Protein AF-S3D3X8-F1 (afdb_monomer)

Sequence (194 aa):
MSAATISGPSGPRREPLSLGTQLRGRSGRQYTYGKYLAASDSIVRDPEGHEHVLKTISKSEFDYQLGLQKSLAGCPYLRVVTDDIQEHLLYTYDYLSDDVLNAARRKDLTLAIRKCILRDALRGLAELHSRGIVHTDIMARLCEEDNPPHPFVAWTHAVDADFRDVVSKMTRLGPEQCITVGEALEHSWFRNFE

Secondary structure (DSSP, 8-state):
-------------PPPPPTT-EEE-TTS-EEEEEEE-GGGEEEEE-TT--EEEEEE--TTTHHHHHHHHHHTTT-TTS----EEEGGGTEEEEE--S--HHHHHH-TT--HHHHHHHHHHHHHHHHHHHHTT---S--------TTSPPPPGGG--SS--HHHHHHHHHHT-SSTTTSPPHHHHHTSHHHH---

Organism: Ophiostoma piceae (strain UAMH 11346) (NCBI:txid1262450)

Structure (mmCIF, N/CA/C/O backbone):
data_AF-S3D3X8-F1
#
_entry.id   AF-S3D3X8-F1
#
loop_
_atom_site.group_PDB
_atom_site.id
_atom_site.type_symbol
_atom_site.label_atom_id
_atom_site.label_alt_id
_atom_site.label_comp_id
_atom_site.label_asym_id
_atom_site.label_entity_id
_atom_site.label_seq_id
_atom_site.pdbx_PDB_ins_code
_atom_site.Cartn_x
_atom_site.Cartn_y
_atom_site.Cartn_z
_atom_site.occupancy
_atom_site.B_iso_or_equiv
_atom_site.auth_seq_id
_atom_site.auth_comp_id
_atom_site.auth_asym_id
_atom_site.auth_atom_id
_atom_site.pdbx_PDB_model_num
ATOM 1 N N . MET A 1 1 ? -22.022 37.970 -12.602 1.00 35.84 1 MET A N 1
ATOM 2 C CA . MET A 1 1 ? -22.996 36.985 -12.088 1.00 35.84 1 MET A CA 1
ATOM 3 C C . MET A 1 1 ? -22.204 35.938 -11.325 1.00 35.84 1 MET A C 1
ATOM 5 O O . MET A 1 1 ? -21.359 35.295 -11.929 1.00 35.84 1 MET A O 1
ATOM 9 N N . SER A 1 2 ? -22.362 35.893 -10.002 1.00 30.64 2 SER A N 1
ATOM 10 C CA . SER A 1 2 ? -21.602 35.009 -9.110 1.00 30.64 2 SER A CA 1
ATOM 11 C C . SER A 1 2 ? -22.324 33.666 -9.012 1.00 30.64 2 SER A C 1
ATOM 13 O O . SER A 1 2 ? -23.513 33.646 -8.697 1.00 30.64 2 SER A O 1
ATOM 15 N N . ALA A 1 3 ? -21.642 32.568 -9.336 1.00 30.94 3 ALA A N 1
ATOM 16 C CA . ALA A 1 3 ? -22.196 31.225 -9.219 1.00 30.94 3 ALA A CA 1
ATOM 17 C C . ALA A 1 3 ? -22.115 30.778 -7.753 1.00 30.94 3 ALA A C 1
ATOM 19 O O . ALA A 1 3 ? -21.029 30.660 -7.189 1.00 30.94 3 ALA A O 1
ATOM 20 N N . ALA A 1 4 ? -23.275 30.571 -7.134 1.00 34.78 4 ALA A N 1
ATOM 21 C CA . ALA A 1 4 ? -23.386 30.015 -5.797 1.00 34.78 4 ALA A CA 1
ATOM 22 C C . ALA A 1 4 ? -23.047 28.518 -5.829 1.00 34.78 4 ALA A C 1
ATOM 24 O O . ALA A 1 4 ? -23.713 27.735 -6.508 1.00 34.78 4 ALA A O 1
ATOM 25 N N . THR A 1 5 ? -22.020 28.122 -5.081 1.00 32.81 5 THR A N 1
ATOM 26 C CA . THR A 1 5 ? -21.711 26.719 -4.800 1.00 32.81 5 THR A CA 1
ATOM 27 C C . THR A 1 5 ? -22.819 26.139 -3.925 1.00 32.81 5 THR A C 1
ATOM 29 O O . THR A 1 5 ? -22.998 26.564 -2.784 1.00 32.81 5 THR A O 1
ATOM 32 N N . ILE A 1 6 ? -23.578 25.179 -4.455 1.00 33.38 6 ILE A N 1
ATOM 33 C CA . ILE A 1 6 ? -24.586 24.436 -3.694 1.00 33.38 6 ILE A CA 1
ATOM 34 C C . ILE A 1 6 ? -23.846 23.445 -2.792 1.00 33.38 6 ILE A C 1
ATOM 36 O O . ILE A 1 6 ? -23.285 22.454 -3.256 1.00 33.38 6 ILE A O 1
ATOM 40 N N . SER A 1 7 ? -23.830 23.733 -1.494 1.00 38.91 7 SER A N 1
ATOM 41 C CA . SER A 1 7 ? -23.428 22.801 -0.448 1.00 38.91 7 SER A CA 1
ATOM 42 C C . SER A 1 7 ? -24.494 21.714 -0.293 1.00 38.91 7 SER A C 1
ATOM 44 O O . SER A 1 7 ? -25.646 21.988 0.044 1.00 38.91 7 SER A O 1
ATOM 46 N N . GLY A 1 8 ? -24.112 20.458 -0.533 1.00 36.31 8 GLY A N 1
ATOM 47 C CA . GLY A 1 8 ? -24.921 19.311 -0.120 1.00 36.31 8 GLY A CA 1
ATOM 48 C C . GLY A 1 8 ? -25.004 19.230 1.413 1.00 36.31 8 GLY A C 1
ATOM 49 O O . GLY A 1 8 ? -24.096 19.713 2.096 1.00 36.31 8 GLY A O 1
ATOM 50 N N . PRO A 1 9 ? -26.067 18.636 1.983 1.00 35.72 9 PRO A N 1
ATOM 51 C CA . PRO A 1 9 ? -26.217 18.542 3.427 1.00 35.72 9 PRO A CA 1
ATOM 52 C C . PRO A 1 9 ? -25.126 17.633 4.000 1.00 35.72 9 PRO A C 1
ATOM 54 O O . PRO A 1 9 ? -25.154 16.412 3.844 1.00 35.72 9 PRO A O 1
ATOM 57 N N . SER A 1 10 ? -24.156 18.237 4.684 1.00 45.78 10 SER A N 1
ATOM 58 C CA . SER A 1 10 ? -23.246 17.521 5.568 1.00 45.78 10 SER A CA 1
ATOM 59 C C . SER A 1 10 ? -24.078 16.919 6.698 1.00 45.78 10 SER A C 1
ATOM 61 O O . SER A 1 10 ? -24.673 17.656 7.488 1.00 45.78 10 SER A O 1
ATOM 63 N N . GLY A 1 11 ? -24.136 15.587 6.768 1.00 40.25 11 GLY A N 1
ATOM 64 C CA . GLY A 1 11 ? -24.676 14.891 7.935 1.00 40.25 11 GLY A CA 1
ATOM 65 C C . GLY A 1 11 ? -23.999 15.368 9.230 1.00 40.25 11 GLY A C 1
ATOM 66 O O . GLY A 1 11 ? -22.938 15.998 9.169 1.00 40.25 11 GLY A O 1
ATOM 67 N N . PRO A 1 12 ? -24.594 15.100 10.406 1.00 37.03 12 PRO A N 1
ATOM 68 C CA . PRO A 1 12 ? -24.078 15.601 11.673 1.00 37.03 12 PRO A CA 1
ATOM 69 C C . PRO A 1 12 ? -22.600 15.232 11.818 1.00 37.03 12 PRO A C 1
ATOM 71 O O . PRO A 1 12 ? -22.227 14.057 11.782 1.00 37.03 12 PRO A O 1
ATOM 74 N N . ARG A 1 13 ? -21.758 16.262 11.942 1.00 46.22 13 ARG A N 1
ATOM 75 C CA . ARG A 1 13 ? -20.325 16.130 12.192 1.00 46.22 13 ARG A CA 1
ATOM 76 C C . ARG A 1 13 ? -20.178 15.466 13.560 1.00 46.22 13 ARG A C 1
ATOM 78 O O . ARG A 1 13 ? -20.402 16.115 14.576 1.00 46.22 13 ARG A O 1
ATOM 85 N N . ARG A 1 14 ? -19.898 14.159 13.578 1.00 57.59 14 ARG A N 1
ATOM 86 C CA . ARG A 1 14 ? -19.658 13.410 14.820 1.00 57.59 14 ARG A CA 1
ATOM 87 C C . ARG A 1 14 ? -18.512 14.072 15.585 1.00 57.59 14 ARG A C 1
ATOM 89 O O . ARG A 1 14 ? -17.543 14.516 14.965 1.00 57.59 14 ARG A O 1
ATOM 96 N N . GLU A 1 15 ? -18.658 14.173 16.903 1.00 63.53 15 GLU A N 1
ATOM 97 C CA . GLU A 1 15 ? -17.629 14.771 17.752 1.00 63.53 15 GLU A CA 1
ATOM 98 C C . GLU A 1 15 ? -16.292 14.030 17.578 1.00 63.53 15 GLU A C 1
ATOM 100 O O . GLU A 1 15 ? -16.286 12.802 17.433 1.00 63.53 15 GLU A O 1
ATOM 105 N N . PRO A 1 16 ? -15.155 14.750 17.550 1.00 73.62 16 PRO A N 1
ATOM 106 C CA . PRO A 1 16 ? -13.843 14.122 17.469 1.00 73.62 16 PRO A CA 1
ATOM 107 C C . PRO A 1 16 ? -13.616 13.164 18.645 1.00 73.62 16 PRO A C 1
ATOM 109 O O . PRO A 1 16 ? -13.917 13.505 19.787 1.00 73.62 16 PRO A O 1
ATOM 112 N N . LEU A 1 17 ? -13.039 11.988 18.377 1.00 83.62 17 LEU A N 1
ATOM 113 C CA . LEU A 1 17 ? -12.654 11.048 19.432 1.00 83.62 17 LEU A CA 1
ATOM 114 C C . LEU A 1 17 ? -11.638 11.693 20.383 1.00 83.62 17 LEU A C 1
ATOM 116 O O . LEU A 1 17 ? -10.655 12.299 19.944 1.00 83.62 17 LEU A O 1
ATOM 120 N N . SER A 1 18 ? -11.857 11.529 21.687 1.00 86.25 18 SER A N 1
ATOM 121 C CA . SER A 1 18 ? -10.940 12.002 22.720 1.00 86.25 18 SER A CA 1
ATOM 122 C C . SER A 1 18 ? -9.824 10.987 22.981 1.00 86.25 18 SER A C 1
ATOM 124 O O . SER A 1 18 ? -9.994 9.773 22.828 1.00 86.25 18 SER A O 1
ATOM 126 N N . LEU A 1 19 ? -8.653 11.488 23.379 1.00 88.81 19 LEU A N 1
ATOM 127 C CA . LEU A 1 19 ? -7.516 10.661 23.793 1.00 88.81 19 LEU A CA 1
ATOM 128 C C . LEU A 1 19 ? -7.931 9.673 24.889 1.00 88.81 19 LEU A C 1
ATOM 130 O O . LEU A 1 19 ? -8.609 10.050 25.841 1.00 88.81 19 LEU A O 1
ATOM 134 N N . GLY A 1 20 ? -7.520 8.413 24.752 1.00 89.94 20 GLY A N 1
ATOM 135 C CA . GLY A 1 20 ? -7.867 7.348 25.693 1.00 89.94 20 GLY A CA 1
ATOM 136 C C . GLY A 1 20 ? -9.211 6.662 25.428 1.00 89.94 20 GLY A C 1
ATOM 137 O O . GLY A 1 20 ? -9.508 5.676 26.105 1.00 89.94 20 GLY A O 1
ATOM 138 N N . THR A 1 21 ? -9.997 7.121 24.442 1.00 92.62 21 THR A N 1
ATOM 139 C CA . THR A 1 21 ? -11.250 6.451 24.051 1.00 92.62 21 THR A CA 1
ATOM 140 C C . THR A 1 21 ? -10.991 4.981 23.742 1.00 92.62 21 THR A C 1
ATOM 142 O O . THR A 1 21 ? -10.115 4.657 22.938 1.00 92.62 21 THR A O 1
ATOM 145 N N . GLN A 1 22 ? -11.765 4.101 24.373 1.00 95.19 22 GLN A N 1
ATOM 146 C CA . GLN A 1 22 ? -11.733 2.672 24.094 1.00 95.19 22 GLN A CA 1
ATOM 147 C C . GLN A 1 22 ? -12.631 2.371 22.898 1.00 95.19 22 GLN A C 1
ATOM 149 O O . GLN A 1 22 ? -13.807 2.726 22.886 1.00 95.19 22 GLN A O 1
ATOM 154 N N . LEU A 1 23 ? -12.068 1.712 21.898 1.00 95.31 23 LEU A N 1
ATOM 155 C CA . LEU A 1 23 ? -12.750 1.276 20.691 1.00 95.31 23 LEU A CA 1
ATOM 156 C C . LEU A 1 23 ? -12.692 -0.246 20.627 1.00 95.31 23 LEU A C 1
ATOM 158 O O . LEU A 1 23 ? -11.733 -0.870 21.083 1.00 95.31 23 LEU A O 1
ATOM 162 N N . ARG A 1 24 ? -13.709 -0.853 20.024 1.00 96.88 24 ARG A N 1
ATOM 163 C CA . ARG A 1 24 ? -13.751 -2.295 19.799 1.00 96.88 24 ARG A CA 1
ATOM 164 C C . ARG A 1 24 ? -14.067 -2.562 18.341 1.00 96.88 24 ARG A C 1
ATOM 166 O O . ARG A 1 24 ? -15.114 -2.141 17.853 1.00 96.88 24 ARG A O 1
ATOM 173 N N . GLY A 1 25 ? -13.155 -3.237 17.658 1.00 96.44 25 GLY A N 1
ATOM 174 C CA . GLY A 1 25 ? -13.378 -3.648 16.281 1.00 96.44 25 GLY A CA 1
ATOM 175 C C . GLY A 1 25 ? -14.266 -4.885 16.190 1.00 96.44 25 GLY A C 1
ATOM 176 O O . GLY A 1 25 ? -14.498 -5.596 17.177 1.00 96.44 25 GLY A O 1
ATOM 177 N N . ARG A 1 26 ? -14.780 -5.154 14.989 1.00 95.62 26 ARG A N 1
ATOM 178 C CA . ARG A 1 26 ? -15.615 -6.323 14.689 1.00 95.62 26 ARG A CA 1
ATOM 179 C C . ARG A 1 26 ? -14.868 -7.631 14.951 1.00 95.62 26 ARG A C 1
ATOM 181 O O . ARG A 1 26 ? -15.507 -8.610 15.326 1.00 95.62 26 ARG A O 1
ATOM 188 N N . SER A 1 27 ? -13.539 -7.646 14.816 1.00 94.19 27 SER A N 1
ATOM 189 C CA . SER A 1 27 ? -12.703 -8.801 15.178 1.00 94.19 27 SER A CA 1
ATOM 190 C C . SER A 1 27 ? -12.760 -9.156 16.673 1.00 94.19 27 SER A C 1
ATOM 192 O O . SER A 1 27 ? -12.345 -10.240 17.075 1.00 94.19 27 SER A O 1
ATOM 194 N N . GLY A 1 28 ? -13.266 -8.244 17.509 1.00 95.50 28 GLY A N 1
ATOM 195 C CA . GLY A 1 28 ? -13.234 -8.335 18.963 1.00 95.50 28 GLY A CA 1
ATOM 196 C C . GLY A 1 28 ? -12.003 -7.679 19.586 1.00 95.50 28 GLY A C 1
ATOM 197 O O . GLY A 1 28 ? -12.007 -7.489 20.805 1.00 95.50 28 GLY A O 1
ATOM 198 N N . ARG A 1 29 ? -11.000 -7.287 18.783 1.00 95.81 29 ARG A N 1
ATOM 199 C CA . ARG A 1 29 ? -9.819 -6.555 19.252 1.00 95.81 29 ARG A CA 1
ATOM 200 C C . ARG A 1 29 ? -10.229 -5.218 19.871 1.00 95.81 29 ARG A C 1
ATOM 202 O O . ARG A 1 29 ? -11.115 -4.516 19.376 1.00 95.81 29 ARG A O 1
ATOM 209 N N . GLN A 1 30 ? -9.592 -4.896 20.989 1.00 97.00 30 GLN A N 1
ATOM 210 C CA . GLN A 1 30 ? -9.748 -3.619 21.673 1.00 97.00 30 GLN A CA 1
ATOM 211 C C . GLN A 1 30 ? -8.653 -2.662 21.225 1.00 97.00 30 GLN A C 1
ATOM 213 O O . GLN A 1 30 ? -7.534 -3.079 20.939 1.00 97.00 30 GLN A O 1
ATOM 218 N N . TYR A 1 31 ? -8.975 -1.378 21.188 1.00 96.19 31 TYR A N 1
ATOM 219 C CA . TYR A 1 31 ? -8.039 -0.335 20.821 1.00 96.19 31 TYR A CA 1
ATOM 220 C C . TYR A 1 31 ? -8.209 0.865 21.741 1.00 96.19 31 TYR A C 1
ATOM 222 O O . TYR A 1 31 ? -9.325 1.259 22.064 1.00 96.19 31 TYR A O 1
ATOM 230 N N . THR A 1 32 ? -7.103 1.495 22.108 1.00 95.75 32 THR A N 1
ATOM 231 C CA . THR A 1 32 ? -7.095 2.787 22.791 1.00 95.75 32 THR A CA 1
ATOM 232 C C . THR A 1 32 ? -6.736 3.878 21.793 1.00 95.75 32 THR A C 1
ATOM 234 O O . THR A 1 32 ? -5.688 3.814 21.143 1.00 95.75 32 THR A O 1
ATOM 237 N N . TYR A 1 33 ? -7.592 4.895 21.677 1.00 92.44 33 TYR A N 1
ATOM 238 C CA . TYR A 1 33 ? -7.345 6.048 20.819 1.00 92.44 33 TYR A CA 1
ATOM 239 C C . TYR A 1 33 ? -6.137 6.846 21.312 1.00 92.44 33 TYR A C 1
ATOM 241 O O . TYR A 1 33 ? -6.136 7.379 22.424 1.00 92.44 33 TYR A O 1
ATOM 249 N N . GLY A 1 34 ? -5.089 6.880 20.487 1.00 83.12 34 GLY A N 1
ATOM 250 C CA . GLY A 1 34 ? -3.756 7.308 20.891 1.00 83.12 34 GLY A CA 1
ATOM 251 C C . GLY A 1 34 ? -3.429 8.744 20.513 1.00 83.12 34 GLY A C 1
ATOM 252 O O . GLY A 1 34 ? -3.055 9.518 21.381 1.00 83.12 34 GLY A O 1
ATOM 253 N N . LYS A 1 35 ? -3.500 9.103 19.229 1.00 80.69 35 LYS A N 1
ATOM 254 C CA . LYS A 1 35 ? -3.261 10.479 18.753 1.00 80.69 35 LYS A CA 1
ATOM 255 C C . LYS A 1 35 ? -3.775 10.672 17.332 1.00 80.69 35 LYS A C 1
ATOM 257 O O . LYS A 1 35 ? -3.855 9.718 16.565 1.00 80.6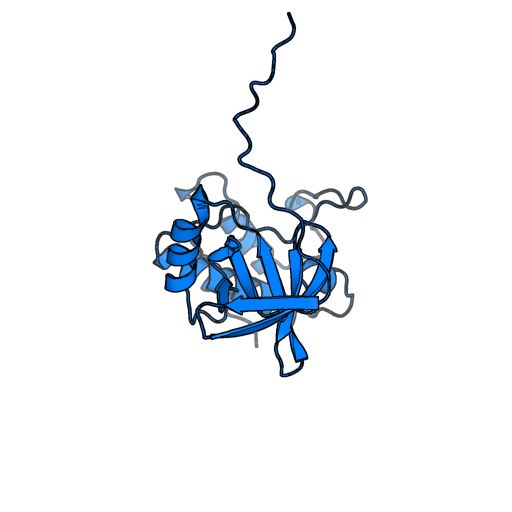9 35 LYS A O 1
ATOM 262 N N . TYR A 1 36 ? -4.051 11.919 16.973 1.00 76.94 36 TYR A N 1
ATOM 263 C CA . TYR A 1 36 ? -4.293 12.328 15.590 1.00 76.94 36 TYR A CA 1
ATOM 264 C C . TYR A 1 36 ? -2.956 12.523 14.852 1.00 76.94 36 TYR A C 1
ATOM 266 O O . TYR A 1 36 ? -2.008 13.062 15.430 1.00 76.94 36 TYR A O 1
ATOM 274 N N . LEU A 1 37 ? -2.869 12.087 13.596 1.00 68.19 37 LEU A N 1
ATOM 275 C CA . LEU A 1 37 ? -1.785 12.399 12.660 1.00 68.19 37 LEU A CA 1
ATOM 276 C C . LEU A 1 37 ? -2.267 13.420 11.619 1.00 68.19 37 LEU A C 1
ATOM 278 O O . LEU A 1 37 ? -3.457 13.666 11.448 1.00 68.19 37 LEU A O 1
ATOM 282 N N . ALA A 1 38 ? -1.332 14.021 10.884 1.00 60.28 38 ALA A N 1
ATOM 283 C CA . ALA A 1 38 ? -1.676 14.853 9.734 1.00 60.28 38 ALA A CA 1
ATOM 284 C C . ALA A 1 38 ? -2.466 14.056 8.666 1.00 60.28 38 ALA A C 1
ATOM 286 O O . ALA A 1 38 ? -2.351 12.836 8.576 1.00 60.28 38 ALA A O 1
ATOM 287 N N . ALA A 1 39 ? -3.237 14.761 7.827 1.00 60.28 39 ALA A N 1
ATOM 288 C CA . ALA A 1 39 ? -4.008 14.194 6.708 1.00 60.28 39 ALA A CA 1
ATOM 289 C C . ALA A 1 39 ? -5.130 13.194 7.081 1.00 60.28 39 ALA A C 1
ATOM 291 O O . ALA A 1 39 ? -5.399 12.267 6.322 1.00 60.28 39 ALA A O 1
ATOM 292 N N . SER A 1 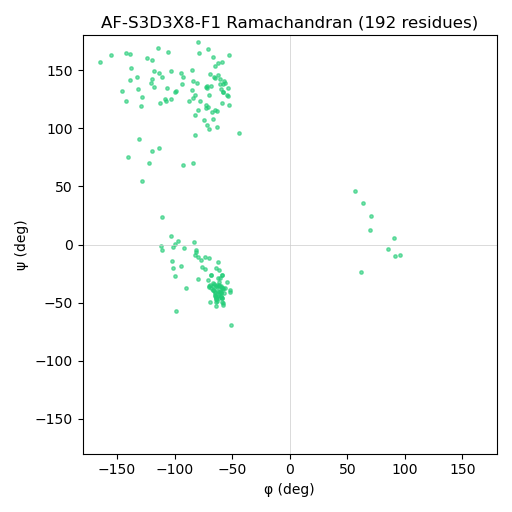40 ? -5.817 13.415 8.209 1.00 66.12 40 SER A N 1
ATOM 293 C CA . SER A 1 40 ? -7.015 12.660 8.636 1.00 66.12 40 SER A CA 1
ATOM 294 C C . SER A 1 40 ? -6.785 11.206 9.058 1.00 66.12 40 SER A C 1
ATOM 296 O O . SER A 1 40 ? -7.752 10.474 9.275 1.00 66.12 40 SER A O 1
ATOM 298 N N . ASP A 1 41 ? -5.527 10.815 9.247 1.00 79.44 41 ASP A N 1
ATOM 299 C CA . ASP A 1 41 ? -5.165 9.535 9.845 1.00 79.44 41 ASP A CA 1
ATOM 300 C C . ASP A 1 41 ? -4.985 9.705 11.361 1.00 79.44 41 ASP A C 1
ATOM 302 O O . ASP A 1 41 ? -4.487 10.724 11.830 1.00 79.44 41 ASP A O 1
ATOM 306 N N . SER A 1 42 ? -5.367 8.704 12.147 1.00 89.31 42 SER A N 1
ATOM 307 C CA . SER A 1 42 ? -5.089 8.650 13.589 1.00 89.31 42 SER A CA 1
ATOM 308 C C . SER A 1 42 ? -4.335 7.370 13.935 1.00 89.31 42 SER A C 1
ATOM 310 O O . SER A 1 42 ? -4.368 6.406 13.178 1.00 89.31 42 SER A O 1
ATOM 312 N N . ILE A 1 43 ? -3.662 7.336 15.084 1.00 91.75 43 ILE A N 1
ATOM 313 C CA . ILE A 1 43 ? -3.057 6.117 15.633 1.00 91.75 43 ILE A CA 1
ATOM 314 C C . ILE A 1 43 ? -3.876 5.635 16.823 1.00 91.75 43 ILE A C 1
ATOM 316 O O . ILE A 1 43 ? -4.217 6.411 17.724 1.00 91.75 43 ILE A O 1
ATOM 320 N N . VAL A 1 44 ? -4.127 4.331 16.846 1.00 94.62 44 VAL A N 1
ATOM 321 C CA . VAL A 1 44 ? -4.654 3.602 18.000 1.00 94.62 44 VAL A CA 1
ATOM 322 C C . VAL A 1 44 ? -3.666 2.520 18.423 1.00 94.62 44 VAL A C 1
ATOM 324 O O . VAL A 1 44 ? -2.827 2.104 17.626 1.00 94.62 44 VAL A O 1
ATOM 327 N N . ARG A 1 45 ? -3.760 2.064 19.673 1.00 95.69 45 ARG A N 1
ATOM 328 C CA . ARG A 1 45 ? -2.956 0.945 20.186 1.00 95.69 45 ARG A CA 1
ATOM 329 C C . ARG A 1 45 ? -3.834 -0.184 20.671 1.00 95.69 45 ARG A C 1
ATOM 331 O O . ARG A 1 45 ? -4.845 0.086 21.313 1.00 95.69 45 ARG A O 1
ATOM 338 N N . ASP A 1 46 ? -3.451 -1.415 20.377 1.00 95.06 46 ASP A N 1
ATOM 339 C CA . ASP A 1 46 ? -4.071 -2.586 20.995 1.00 95.06 46 ASP A CA 1
ATOM 340 C C . ASP A 1 46 ? -3.503 -2.842 22.413 1.00 95.06 46 ASP A C 1
ATOM 342 O O . ASP A 1 46 ? -2.586 -2.132 22.844 1.00 95.06 46 ASP A O 1
ATOM 346 N N . PRO A 1 47 ? -4.046 -3.808 23.185 1.00 94.56 47 PRO A N 1
ATOM 347 C CA . PRO A 1 47 ? -3.575 -4.099 24.541 1.00 94.56 47 PRO A CA 1
ATOM 348 C C . PRO A 1 47 ? -2.132 -4.612 24.610 1.00 94.56 47 PRO A C 1
ATOM 350 O O . PRO A 1 47 ? -1.512 -4.538 25.668 1.00 94.56 47 PRO A O 1
ATOM 353 N N . GLU A 1 48 ? -1.601 -5.129 23.502 1.00 94.50 48 GLU A N 1
ATOM 354 C CA . GLU A 1 48 ? -0.214 -5.587 23.380 1.00 94.50 48 GLU A CA 1
ATOM 355 C C . GLU A 1 48 ? 0.742 -4.417 23.090 1.00 94.50 48 GLU A C 1
ATOM 357 O O . GLU A 1 48 ? 1.960 -4.562 23.177 1.00 94.50 48 GLU A O 1
ATOM 362 N N . GLY A 1 49 ? 0.195 -3.233 22.803 1.00 92.38 49 GLY A N 1
ATOM 363 C CA . GLY A 1 49 ? 0.942 -2.014 22.530 1.00 92.38 49 GLY A CA 1
ATOM 364 C C . GLY A 1 49 ? 1.277 -1.809 21.055 1.00 92.38 49 GLY A C 1
ATOM 365 O O . GLY A 1 49 ? 1.964 -0.835 20.741 1.00 92.38 49 GLY A O 1
ATOM 366 N N . HIS A 1 50 ? 0.787 -2.657 20.144 1.00 93.75 50 HIS A N 1
ATOM 367 C CA . HIS A 1 50 ? 1.016 -2.467 18.715 1.00 93.75 50 HIS A CA 1
ATOM 368 C C . HIS A 1 50 ? 0.204 -1.282 18.195 1.00 93.75 50 HIS A C 1
ATOM 370 O O . HIS A 1 50 ? -0.971 -1.102 18.533 1.00 93.75 50 HIS A O 1
ATOM 376 N N . GLU A 1 51 ? 0.841 -0.461 17.363 1.00 94.62 51 GLU A N 1
ATOM 377 C CA . GLU A 1 51 ? 0.208 0.694 16.734 1.00 94.62 51 GLU A CA 1
ATOM 378 C C . GLU A 1 51 ? -0.549 0.282 15.468 1.00 94.62 51 GLU A C 1
ATOM 380 O O . GLU A 1 51 ? -0.087 -0.535 14.673 1.00 94.62 51 GLU A O 1
ATOM 385 N N . HIS A 1 52 ? -1.713 0.896 15.265 1.00 95.19 52 HIS A N 1
ATOM 386 C CA . HIS A 1 52 ? -2.556 0.714 14.086 1.00 95.19 52 HIS A CA 1
ATOM 387 C C . HIS A 1 52 ? -2.987 2.081 13.561 1.00 95.19 52 HIS A C 1
ATOM 389 O O . HIS A 1 52 ? -3.254 3.002 14.340 1.00 95.19 52 HIS A O 1
ATOM 395 N N . VAL A 1 53 ? -3.090 2.219 12.240 1.00 94.19 53 VAL A N 1
ATOM 396 C CA . VAL A 1 53 ? -3.662 3.418 11.616 1.00 94.19 53 VAL A CA 1
ATOM 397 C C . VAL A 1 53 ? -5.176 3.301 11.622 1.00 94.19 53 VAL A C 1
ATOM 399 O O . VAL A 1 53 ? -5.729 2.318 11.142 1.00 94.19 53 VAL A O 1
ATOM 402 N N . LEU A 1 54 ? -5.839 4.335 12.112 1.00 93.75 54 LEU A N 1
ATOM 403 C CA . LEU A 1 54 ? -7.279 4.480 12.164 1.00 93.75 54 LEU A CA 1
ATOM 404 C C . LEU A 1 54 ? -7.719 5.516 11.128 1.00 93.75 54 LEU A C 1
ATOM 406 O O . LEU A 1 54 ? -7.258 6.659 11.165 1.00 93.75 54 LEU A O 1
ATOM 410 N N . LYS A 1 55 ? -8.619 5.126 10.225 1.00 92.12 55 LYS A N 1
ATOM 411 C CA . LYS A 1 55 ? -9.188 6.013 9.202 1.00 92.12 55 LYS A CA 1
ATOM 412 C C . LYS A 1 55 ? -10.686 6.152 9.375 1.00 92.12 55 LYS A C 1
ATOM 414 O O . LYS A 1 55 ? -11.380 5.157 9.562 1.00 92.12 55 LYS A O 1
ATOM 419 N N . THR A 1 56 ? -11.175 7.384 9.270 1.00 91.31 56 THR A N 1
ATOM 420 C CA . THR A 1 56 ? -12.614 7.665 9.210 1.00 91.31 56 THR A CA 1
ATOM 421 C C . THR A 1 56 ? -13.100 7.529 7.780 1.00 91.31 56 THR A C 1
ATOM 423 O O . THR A 1 56 ? -12.483 8.070 6.866 1.00 91.31 56 THR A O 1
ATOM 426 N N . ILE A 1 57 ? -14.213 6.830 7.598 1.00 91.88 57 ILE A N 1
ATOM 427 C CA . ILE A 1 57 ? -14.775 6.523 6.287 1.00 91.88 57 ILE A CA 1
ATOM 428 C C . ILE A 1 57 ? -16.176 7.119 6.200 1.00 91.88 57 ILE A C 1
ATOM 430 O O . ILE A 1 57 ? -16.932 7.142 7.177 1.00 91.88 57 ILE A O 1
ATOM 434 N N . SER A 1 58 ? -16.535 7.625 5.022 1.00 92.25 58 SER A N 1
ATOM 435 C CA . SER A 1 58 ? -17.877 8.146 4.798 1.00 92.25 58 SER A CA 1
ATOM 436 C C . SER A 1 58 ? -18.908 7.017 4.906 1.00 92.25 58 SER A C 1
ATOM 438 O O . SER A 1 58 ? -18.674 5.883 4.486 1.00 92.25 58 SER A O 1
ATOM 440 N N . LYS A 1 59 ? -20.089 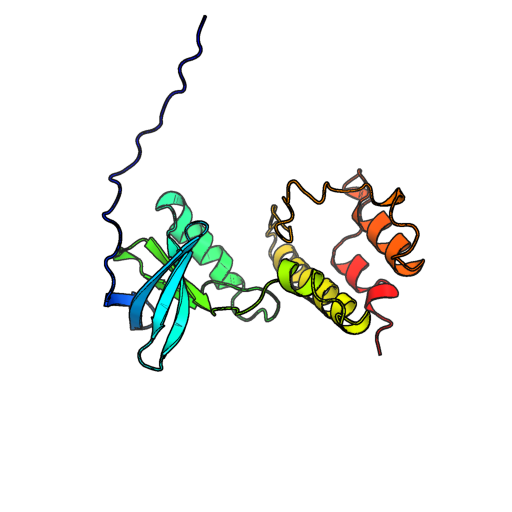7.318 5.459 1.00 93.94 59 LYS A N 1
ATOM 441 C CA . LYS A 1 59 ? -21.151 6.312 5.623 1.00 93.94 59 LYS A CA 1
ATOM 442 C C . LYS A 1 59 ? -21.558 5.674 4.289 1.00 93.94 59 LYS A C 1
ATOM 444 O O . LYS A 1 59 ? -21.857 4.488 4.255 1.00 93.94 59 LYS A O 1
ATOM 449 N N . SER A 1 60 ? -21.582 6.459 3.212 1.00 95.38 60 SER A N 1
ATOM 450 C CA . SER A 1 60 ? -21.954 6.001 1.869 1.00 95.38 60 SER A CA 1
ATOM 451 C C . SER A 1 60 ? -20.940 5.044 1.249 1.00 95.38 60 SER A C 1
ATOM 453 O O . SER A 1 60 ? -21.316 4.244 0.402 1.00 95.38 60 SER A O 1
ATOM 455 N N . GLU A 1 61 ? -19.670 5.121 1.648 1.00 94.62 61 GLU A N 1
ATOM 456 C CA . GLU A 1 61 ? -18.600 4.305 1.069 1.00 94.62 61 GLU A CA 1
ATOM 457 C C . GLU A 1 61 ? -18.193 3.130 1.952 1.00 94.62 61 GLU A C 1
ATOM 459 O O . GLU A 1 61 ? -17.505 2.239 1.461 1.00 94.62 61 GLU A O 1
ATOM 464 N N . PHE A 1 62 ? -18.610 3.115 3.223 1.00 94.88 62 PHE A N 1
ATOM 465 C CA . PHE A 1 62 ? -18.174 2.135 4.214 1.00 94.88 62 PHE A CA 1
ATOM 466 C C . PHE A 1 62 ? -18.331 0.698 3.691 1.00 94.88 62 PHE A C 1
ATOM 468 O O . PHE A 1 62 ? -17.351 0.055 3.323 1.00 94.88 62 PHE A O 1
ATOM 475 N N . ASP A 1 63 ? -19.553 0.199 3.525 1.00 95.75 63 ASP A N 1
ATOM 476 C CA . ASP A 1 63 ? -19.747 -1.211 3.161 1.00 95.75 63 ASP A CA 1
ATOM 477 C C . ASP A 1 63 ? -19.115 -1.586 1.809 1.00 95.75 63 ASP A C 1
ATOM 479 O O . ASP A 1 63 ? -18.553 -2.676 1.668 1.00 95.75 63 ASP A O 1
ATOM 483 N N . TYR A 1 64 ? -19.128 -0.664 0.841 1.00 95.25 64 TYR A N 1
ATOM 484 C CA . TYR A 1 64 ? -18.494 -0.863 -0.462 1.00 95.25 64 TYR A CA 1
ATOM 485 C C . TYR A 1 64 ? -16.971 -1.026 -0.342 1.00 95.25 64 TYR A C 1
ATOM 487 O O . TYR A 1 64 ? -16.411 -2.024 -0.803 1.00 95.25 64 TYR A O 1
ATOM 495 N N . GLN A 1 65 ? -16.291 -0.086 0.323 1.00 94.81 65 GLN A N 1
ATOM 496 C CA . GLN A 1 65 ? -14.840 -0.139 0.505 1.00 94.81 65 GLN A CA 1
ATOM 497 C C . GLN A 1 65 ? -14.415 -1.318 1.384 1.00 94.81 65 GLN A C 1
ATOM 499 O O . GLN A 1 65 ? -13.357 -1.904 1.144 1.00 94.81 65 GLN A O 1
ATOM 504 N N . LEU A 1 66 ? -15.232 -1.688 2.376 1.00 95.75 66 LEU A N 1
ATOM 505 C CA . LEU A 1 66 ? -14.979 -2.848 3.225 1.00 95.75 66 LEU A CA 1
ATOM 506 C C . LEU A 1 66 ? -15.020 -4.141 2.410 1.00 95.75 66 LEU A C 1
ATOM 508 O O . LEU A 1 66 ? -14.119 -4.966 2.538 1.00 95.75 66 LEU A O 1
ATOM 512 N N . GLY A 1 67 ? -16.042 -4.316 1.566 1.00 95.62 67 GLY A N 1
ATOM 513 C CA . GLY A 1 67 ? -16.177 -5.485 0.695 1.00 95.62 67 GLY A CA 1
ATOM 514 C C . GLY A 1 67 ? -15.016 -5.610 -0.292 1.00 95.62 67 GLY A C 1
ATOM 515 O O . GLY A 1 67 ? -14.416 -6.681 -0.409 1.00 95.62 67 GLY A O 1
ATOM 516 N N . LEU A 1 68 ? -14.643 -4.497 -0.932 1.00 94.75 68 LEU A N 1
ATOM 517 C CA . LEU A 1 68 ? -13.515 -4.434 -1.861 1.00 94.75 68 LEU A CA 1
ATOM 518 C C . LEU A 1 68 ? -12.203 -4.866 -1.186 1.00 94.75 68 LEU A C 1
ATOM 520 O O . LEU A 1 68 ? -11.528 -5.777 -1.665 1.00 94.75 68 LEU A O 1
ATOM 524 N N . GLN A 1 69 ? -11.872 -4.267 -0.041 1.00 96.25 69 GLN A N 1
ATOM 525 C CA . GLN A 1 69 ? -10.626 -4.553 0.675 1.00 96.25 69 GLN A CA 1
ATOM 526 C C . GLN A 1 69 ? -10.606 -5.950 1.306 1.00 96.25 69 GLN A C 1
ATOM 528 O O . GLN A 1 69 ? -9.567 -6.604 1.285 1.00 96.25 69 GLN A O 1
ATOM 533 N N . LYS A 1 70 ? -11.745 -6.452 1.804 1.00 94.38 70 LYS A N 1
ATOM 534 C CA . LYS A 1 70 ? -11.844 -7.830 2.314 1.00 94.38 70 LYS A CA 1
ATOM 535 C C . LYS A 1 70 ? -11.591 -8.864 1.229 1.00 94.38 70 LYS A C 1
ATOM 537 O O . LYS A 1 70 ? -10.993 -9.893 1.522 1.00 94.38 70 LYS A O 1
ATOM 542 N N . SER A 1 71 ? -11.996 -8.595 -0.014 1.00 95.06 71 SER A N 1
ATOM 543 C CA . SER A 1 71 ? -11.682 -9.505 -1.117 1.00 95.06 71 SER A CA 1
ATOM 544 C C . SER A 1 71 ? -10.165 -9.664 -1.287 1.00 95.06 71 SER A C 1
ATOM 546 O O . SER A 1 71 ? -9.694 -10.772 -1.518 1.00 95.06 71 SER A O 1
ATOM 548 N N . LEU A 1 72 ? -9.401 -8.591 -1.077 1.00 96.25 72 LEU A N 1
ATOM 549 C CA . LEU A 1 72 ? -7.946 -8.523 -1.236 1.00 96.25 72 LEU A CA 1
ATOM 550 C C . LEU A 1 72 ? -7.164 -9.032 -0.011 1.00 96.25 72 LEU A C 1
ATOM 552 O O . LEU A 1 72 ? -5.932 -8.985 -0.006 1.00 96.25 72 LEU A O 1
ATOM 556 N N . ALA A 1 73 ? -7.855 -9.508 1.031 1.00 93.12 73 ALA A N 1
ATOM 557 C CA . ALA A 1 73 ? -7.214 -10.045 2.223 1.00 93.12 73 ALA A CA 1
ATOM 558 C C . ALA A 1 73 ? -6.277 -11.212 1.865 1.00 93.12 73 ALA A C 1
ATOM 560 O O . ALA A 1 73 ? -6.650 -12.129 1.134 1.00 93.12 73 ALA A O 1
ATOM 561 N N . GLY A 1 74 ? -5.051 -11.168 2.391 1.00 92.00 74 GLY A N 1
ATOM 562 C CA . GLY A 1 74 ? -4.013 -12.170 2.134 1.00 92.00 74 GLY A CA 1
ATOM 563 C C . GLY A 1 74 ? -3.026 -11.811 1.020 1.00 92.00 74 GLY A C 1
ATOM 564 O O . GLY A 1 74 ? -2.012 -12.492 0.892 1.00 92.00 74 GLY A O 1
ATOM 565 N N . CYS A 1 75 ? -3.254 -10.739 0.252 1.00 95.12 75 CYS A N 1
ATOM 566 C CA . CYS A 1 75 ? -2.234 -10.229 -0.664 1.00 95.12 75 CYS A CA 1
ATOM 567 C C . CYS A 1 75 ? -1.108 -9.535 0.131 1.00 95.12 75 CYS A C 1
ATOM 569 O O . CYS A 1 75 ? -1.370 -8.512 0.764 1.00 95.12 75 CYS A O 1
ATOM 571 N N . PRO A 1 76 ? 0.152 -10.014 0.079 1.00 95.19 76 PRO A N 1
ATOM 572 C CA . PRO A 1 76 ? 1.250 -9.411 0.842 1.00 95.19 76 PRO A CA 1
ATOM 573 C C . PRO A 1 76 ? 1.717 -8.066 0.264 1.00 95.19 76 PRO A C 1
ATOM 575 O O . PRO A 1 76 ? 2.501 -7.361 0.891 1.00 95.19 76 PRO A O 1
ATOM 578 N N . TYR A 1 77 ? 1.251 -7.713 -0.936 1.00 95.62 77 TYR A N 1
ATOM 579 C CA . TYR A 1 77 ? 1.644 -6.506 -1.663 1.00 95.62 77 TYR A CA 1
ATOM 580 C C . TYR A 1 77 ? 0.629 -5.363 -1.532 1.00 95.62 77 TYR A C 1
ATOM 582 O O . TYR A 1 77 ? 0.819 -4.300 -2.121 1.00 95.62 77 TYR A O 1
ATOM 590 N N . LEU A 1 78 ? -0.459 -5.571 -0.783 1.00 94.81 78 LEU A N 1
ATOM 591 C CA . LEU A 1 78 ? -1.516 -4.586 -0.576 1.00 94.81 78 LEU A CA 1
ATOM 592 C C . LEU A 1 78 ? -1.790 -4.422 0.917 1.00 94.81 78 LEU A C 1
ATOM 594 O O . LEU A 1 78 ? -2.098 -5.384 1.616 1.00 94.81 78 LEU A O 1
ATOM 598 N N . ARG A 1 79 ? -1.747 -3.177 1.401 1.00 94.75 79 ARG A N 1
ATOM 599 C CA . ARG A 1 79 ? -2.229 -2.855 2.746 1.00 94.75 79 ARG A CA 1
ATOM 600 C C . ARG A 1 79 ? -3.743 -2.687 2.700 1.00 94.75 79 ARG A C 1
ATOM 602 O O . ARG A 1 79 ? -4.242 -1.716 2.137 1.00 94.75 79 ARG A O 1
ATOM 609 N N . VAL A 1 80 ? -4.460 -3.616 3.316 1.00 95.94 80 VAL A N 1
ATOM 610 C CA . VAL A 1 80 ? -5.927 -3.623 3.377 1.00 95.94 80 VAL A CA 1
ATOM 611 C C . VAL A 1 80 ? -6.413 -3.434 4.811 1.00 95.94 80 VAL A C 1
ATOM 613 O O . VAL A 1 80 ? -5.626 -3.476 5.756 1.00 95.94 80 VAL A O 1
ATOM 616 N N . VAL A 1 81 ? -7.713 -3.193 4.966 1.00 96.88 81 VAL A N 1
ATOM 617 C CA . VAL A 1 81 ? -8.376 -3.114 6.272 1.00 96.88 81 VAL A CA 1
ATOM 618 C C . VAL A 1 81 ? -8.128 -4.378 7.101 1.00 96.88 81 VAL A C 1
ATOM 620 O O . VAL A 1 81 ? -8.354 -5.494 6.631 1.00 96.88 81 VAL A O 1
ATOM 623 N N . THR A 1 82 ? -7.677 -4.197 8.341 1.00 95.81 82 THR A N 1
ATOM 624 C CA . THR A 1 82 ? -7.409 -5.289 9.290 1.00 95.81 82 THR A CA 1
ATOM 625 C C . THR A 1 82 ? -8.535 -5.477 10.299 1.00 95.81 82 THR A C 1
ATOM 627 O O . THR A 1 82 ? -8.761 -6.590 10.768 1.00 95.81 82 THR A O 1
ATOM 630 N N . ASP A 1 83 ? -9.281 -4.413 10.591 1.00 96.94 83 ASP A N 1
ATOM 631 C CA . ASP A 1 83 ? -10.488 -4.442 11.414 1.00 96.94 83 ASP A CA 1
ATOM 632 C C . ASP A 1 83 ? -11.405 -3.260 11.069 1.00 96.94 83 ASP A C 1
ATOM 634 O O . ASP A 1 83 ? -10.992 -2.269 10.460 1.00 96.94 83 ASP A O 1
ATOM 638 N N . ASP A 1 84 ? -12.667 -3.360 11.473 1.00 96.62 84 ASP A N 1
ATOM 639 C CA . ASP A 1 84 ? -13.678 -2.335 11.253 1.00 96.62 84 ASP A CA 1
ATOM 640 C C . ASP A 1 84 ? -14.459 -2.030 12.540 1.00 96.62 84 ASP A C 1
ATOM 642 O O . ASP A 1 84 ? -14.884 -2.930 13.262 1.00 96.62 84 ASP A O 1
ATOM 646 N N . ILE A 1 85 ? -14.648 -0.742 12.842 1.00 95.50 85 ILE A N 1
ATOM 647 C CA . ILE A 1 85 ? -15.384 -0.252 14.016 1.00 95.50 85 ILE A CA 1
ATOM 648 C C . ILE A 1 85 ? -16.640 0.456 13.500 1.00 95.50 85 ILE A C 1
ATOM 650 O O . ILE A 1 85 ? -16.670 1.676 13.312 1.00 95.50 85 ILE A O 1
ATOM 654 N N . GLN A 1 86 ? -17.678 -0.337 13.219 1.00 92.44 86 GLN A N 1
ATOM 655 C CA . GLN A 1 86 ? -18.893 0.122 12.532 1.00 92.44 86 GLN A CA 1
ATOM 656 C C . GLN A 1 86 ? -19.592 1.286 13.233 1.00 92.44 86 GLN A C 1
ATOM 658 O O . GLN A 1 86 ? -20.028 2.226 12.570 1.00 92.44 86 GLN A O 1
ATOM 663 N N . GLU A 1 87 ? -19.676 1.242 14.568 1.00 90.81 87 GLU A N 1
ATOM 664 C CA . GLU A 1 87 ? -20.334 2.280 15.370 1.00 90.81 87 GLU A CA 1
ATOM 665 C C . GLU A 1 87 ? -19.805 3.671 15.009 1.00 90.81 87 GLU A C 1
ATOM 667 O O . GLU A 1 87 ? -20.578 4.615 14.812 1.00 90.81 87 GLU A O 1
ATOM 672 N N . HIS A 1 88 ? -18.491 3.764 14.806 1.00 90.31 88 HIS A N 1
ATOM 673 C CA . HIS A 1 88 ? -17.781 5.003 14.532 1.00 90.31 88 HIS A CA 1
ATOM 674 C C . HIS A 1 88 ? -17.437 5.217 13.049 1.00 90.31 88 HIS A C 1
ATOM 676 O O . HIS A 1 88 ? -16.945 6.292 12.719 1.00 90.31 88 HIS A O 1
ATOM 682 N N . LEU A 1 89 ? -17.765 4.274 12.155 1.00 93.62 89 LEU A N 1
ATOM 683 C CA . LEU A 1 89 ? -17.386 4.288 10.733 1.00 93.62 89 LEU A CA 1
ATOM 684 C C . LEU A 1 89 ? -15.864 4.379 10.530 1.00 93.62 89 LEU A C 1
ATOM 686 O O . LEU A 1 89 ? -15.371 5.181 9.734 1.00 93.62 89 LEU A O 1
ATOM 690 N N . LEU A 1 90 ? -15.117 3.560 11.275 1.00 94.06 90 LEU A N 1
ATOM 691 C CA . LEU A 1 90 ? -13.656 3.543 11.220 1.00 94.06 90 LEU A CA 1
ATOM 692 C C . LEU A 1 90 ? -13.123 2.228 10.653 1.00 94.06 90 LEU A C 1
ATOM 694 O O . LEU A 1 90 ? -13.673 1.159 10.925 1.00 94.06 90 LEU A O 1
ATOM 698 N N . TYR A 1 91 ? -11.992 2.320 9.961 1.00 96.56 91 TYR A N 1
ATOM 699 C CA . TYR A 1 91 ? -11.133 1.186 9.625 1.00 96.56 91 TYR A CA 1
ATOM 700 C C . TYR A 1 91 ? -9.827 1.251 10.380 1.00 96.56 91 TYR A C 1
ATOM 702 O O . TYR A 1 91 ? -9.263 2.334 10.555 1.00 96.56 91 TYR A O 1
ATOM 710 N N . THR A 1 92 ? -9.327 0.082 10.762 1.00 95.81 92 THR A N 1
ATOM 711 C CA . THR A 1 92 ? -7.950 -0.077 11.210 1.00 95.81 92 THR A CA 1
ATOM 712 C C . THR A 1 92 ? -7.107 -0.700 10.110 1.00 95.81 92 THR A C 1
ATOM 714 O O . THR A 1 92 ? -7.580 -1.508 9.311 1.00 95.81 92 THR A O 1
ATOM 717 N N . TYR A 1 93 ? -5.837 -0.332 10.100 1.00 95.94 93 TYR A N 1
ATOM 718 C CA . TYR A 1 93 ? -4.812 -0.874 9.225 1.00 95.94 93 TYR A CA 1
ATOM 719 C C . TYR A 1 93 ? -3.533 -1.082 10.024 1.00 95.94 93 TYR A C 1
ATOM 721 O O . TYR A 1 93 ? -3.253 -0.299 10.937 1.00 95.94 93 TYR A O 1
ATOM 729 N N . ASP A 1 94 ? -2.710 -2.040 9.610 1.00 93.94 94 ASP A N 1
ATOM 730 C CA . ASP A 1 94 ? -1.374 -2.211 10.185 1.00 93.94 94 ASP A CA 1
ATOM 731 C C . ASP A 1 94 ? -0.553 -0.933 10.033 1.00 93.94 94 ASP A C 1
ATOM 733 O O . ASP A 1 94 ? -0.493 -0.340 8.950 1.00 93.94 94 ASP A O 1
ATOM 737 N N . TYR A 1 95 ? 0.080 -0.483 11.112 1.00 92.50 95 TYR A N 1
ATOM 738 C CA . TYR A 1 95 ? 0.959 0.675 11.059 1.00 92.50 95 TYR A CA 1
ATOM 739 C C . TYR A 1 95 ? 2.243 0.349 10.287 1.00 92.50 95 TYR A C 1
ATOM 741 O O . TYR A 1 95 ? 2.928 -0.628 10.576 1.00 92.50 95 TYR A O 1
ATOM 749 N N . LEU A 1 96 ? 2.576 1.196 9.310 1.00 90.12 96 LEU A N 1
ATOM 750 C CA . LEU A 1 96 ? 3.848 1.155 8.593 1.00 90.12 96 LEU A CA 1
ATOM 751 C C . LEU A 1 96 ? 4.672 2.356 9.053 1.00 90.12 96 LEU A C 1
ATOM 753 O O . LEU A 1 96 ? 4.189 3.486 9.010 1.00 90.12 96 LEU A O 1
ATOM 757 N N . SER A 1 97 ? 5.892 2.108 9.523 1.00 87.88 97 SER A N 1
ATOM 758 C CA . SER A 1 97 ? 6.751 3.128 10.137 1.00 87.88 97 SER A CA 1
ATOM 759 C C . SER A 1 97 ? 7.472 4.035 9.139 1.00 87.88 97 SER A C 1
ATOM 761 O O . SER A 1 97 ? 8.079 5.018 9.555 1.00 87.88 97 SER A O 1
ATOM 763 N N . ASP A 1 98 ? 7.438 3.694 7.853 1.00 86.50 98 ASP A N 1
ATOM 764 C CA . ASP A 1 98 ? 8.134 4.391 6.774 1.00 86.50 98 ASP A CA 1
ATOM 765 C C . ASP A 1 98 ? 7.253 4.401 5.514 1.00 86.50 98 ASP A C 1
ATOM 767 O O . ASP A 1 98 ? 6.280 3.645 5.408 1.00 86.50 98 ASP A O 1
ATOM 771 N N . ASP A 1 99 ? 7.595 5.247 4.549 1.00 85.75 99 ASP A N 1
ATOM 772 C CA . ASP A 1 99 ? 6.891 5.367 3.276 1.00 85.75 99 ASP A CA 1
ATOM 773 C C . ASP A 1 99 ? 7.865 5.516 2.099 1.00 85.75 99 ASP A C 1
ATOM 775 O O . ASP A 1 99 ? 9.056 5.788 2.259 1.00 85.75 99 ASP A O 1
ATOM 779 N N . VAL A 1 100 ? 7.358 5.308 0.880 1.00 84.62 100 VAL A N 1
ATOM 780 C CA . VAL A 1 100 ? 8.183 5.323 -0.340 1.00 84.62 100 VAL A CA 1
ATOM 781 C C . VAL A 1 100 ? 8.853 6.683 -0.566 1.00 84.62 100 VAL A C 1
ATOM 783 O O . VAL A 1 100 ? 9.968 6.723 -1.087 1.00 84.62 100 VAL A O 1
ATOM 786 N N . LEU A 1 101 ? 8.218 7.789 -0.165 1.00 82.88 101 LEU A N 1
ATOM 787 C CA . LEU A 1 101 ? 8.781 9.129 -0.322 1.00 82.88 101 LEU A CA 1
ATOM 788 C C . LEU A 1 101 ? 9.987 9.313 0.603 1.00 82.88 101 LEU A C 1
ATOM 790 O O . LEU A 1 101 ? 11.059 9.718 0.154 1.00 82.88 101 LEU A O 1
ATOM 794 N N . ASN A 1 102 ? 9.837 8.966 1.879 1.00 84.00 102 ASN A N 1
ATOM 795 C CA . ASN A 1 102 ? 10.928 8.990 2.846 1.00 84.00 102 ASN A CA 1
ATOM 796 C C . ASN A 1 102 ? 12.061 8.039 2.440 1.00 84.00 102 ASN A C 1
ATOM 798 O O . ASN A 1 102 ? 13.225 8.445 2.451 1.00 84.00 102 ASN A O 1
ATOM 802 N N . ALA A 1 103 ? 11.739 6.831 1.969 1.00 85.38 103 ALA A N 1
ATOM 803 C CA . ALA A 1 103 ? 12.726 5.892 1.443 1.00 85.38 103 ALA A CA 1
ATOM 804 C C . ALA A 1 103 ? 13.500 6.459 0.237 1.00 85.38 103 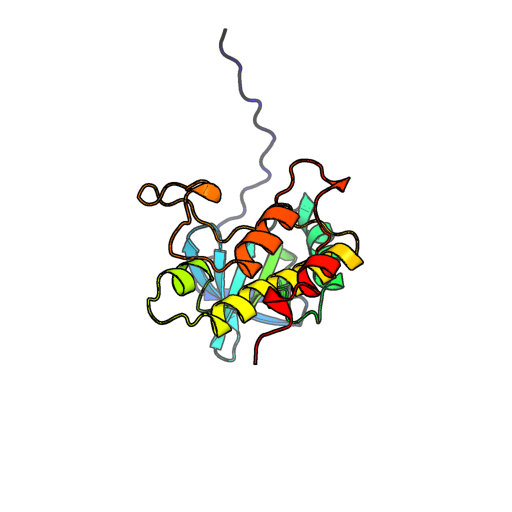ALA A C 1
ATOM 806 O O . ALA A 1 103 ? 14.717 6.286 0.163 1.00 85.38 103 ALA A O 1
ATOM 807 N N . ALA A 1 104 ? 12.828 7.164 -0.681 1.00 81.94 104 ALA A N 1
ATOM 808 C CA . ALA A 1 104 ? 13.446 7.767 -1.864 1.00 81.94 104 ALA A CA 1
ATOM 809 C C . ALA A 1 104 ? 14.388 8.939 -1.535 1.00 81.94 104 ALA A C 1
ATOM 811 O O . ALA A 1 104 ? 15.331 9.192 -2.286 1.00 81.94 104 ALA A O 1
ATOM 812 N N . ARG A 1 105 ? 14.174 9.634 -0.409 1.00 83.19 105 ARG A N 1
ATOM 813 C CA . ARG A 1 105 ? 15.075 10.697 0.074 1.00 83.19 105 ARG A CA 1
ATOM 814 C C . ARG A 1 105 ? 16.384 10.151 0.647 1.00 83.19 105 ARG A C 1
ATOM 816 O O . ARG A 1 105 ? 17.366 10.893 0.740 1.00 83.19 105 ARG A O 1
ATOM 823 N N . ARG A 1 106 ? 16.429 8.876 1.047 1.00 83.19 106 ARG A N 1
ATOM 824 C CA . ARG A 1 106 ? 17.655 8.278 1.580 1.00 83.19 106 ARG A CA 1
ATOM 825 C C . ARG A 1 106 ? 18.671 8.041 0.462 1.00 83.19 106 ARG A C 1
ATOM 827 O O . ARG A 1 106 ? 18.352 7.523 -0.606 1.00 83.19 106 ARG A O 1
ATOM 834 N N . LYS A 1 107 ? 19.931 8.397 0.719 1.00 78.75 107 LYS A N 1
ATOM 835 C CA . LYS A 1 107 ? 21.023 8.273 -0.265 1.00 78.75 107 LYS A CA 1
ATOM 836 C C . LYS A 1 107 ? 21.540 6.840 -0.439 1.00 78.75 107 LYS A C 1
ATOM 838 O O . LYS A 1 107 ? 22.268 6.575 -1.388 1.00 78.75 107 LYS A O 1
ATOM 843 N N . ASP A 1 108 ? 21.175 5.935 0.459 1.00 84.38 108 ASP A N 1
ATOM 844 C CA . ASP A 1 108 ? 21.655 4.553 0.538 1.00 84.38 108 ASP A CA 1
ATOM 845 C C . ASP A 1 108 ? 20.713 3.531 -0.123 1.00 84.38 108 ASP A C 1
ATOM 847 O O . ASP A 1 108 ? 20.994 2.332 -0.115 1.00 84.38 108 ASP A O 1
ATOM 851 N N . LEU A 1 109 ? 19.610 3.978 -0.736 1.00 87.12 109 LEU A N 1
ATOM 852 C CA . LEU A 1 109 ? 18.661 3.081 -1.389 1.00 87.12 109 LEU A CA 1
ATOM 853 C C . LEU A 1 109 ? 19.272 2.474 -2.661 1.00 87.12 109 LEU A C 1
ATOM 855 O O . LEU A 1 109 ? 19.292 3.111 -3.723 1.00 87.12 109 LEU A O 1
ATOM 859 N N . THR A 1 110 ? 19.755 1.237 -2.546 1.00 89.00 110 THR A N 1
ATOM 860 C CA . THR A 1 110 ? 20.392 0.495 -3.641 1.00 89.00 110 THR A CA 1
ATOM 861 C C . THR A 1 110 ? 19.422 0.249 -4.799 1.00 89.00 110 THR A C 1
ATOM 863 O O . THR A 1 110 ? 18.202 0.203 -4.620 1.00 89.00 110 THR A O 1
ATOM 866 N N . LEU A 1 111 ? 19.957 0.048 -6.008 1.00 86.44 111 LEU A N 1
ATOM 867 C CA . LEU A 1 111 ? 19.143 -0.284 -7.182 1.00 86.44 111 LEU A CA 1
ATOM 868 C C . LEU A 1 111 ? 18.315 -1.561 -6.965 1.00 86.44 111 LEU A C 1
ATOM 870 O O . LEU A 1 111 ? 17.154 -1.602 -7.361 1.00 86.44 111 LEU A O 1
ATOM 874 N N . ALA A 1 112 ? 18.882 -2.566 -6.291 1.00 88.62 112 ALA A N 1
ATOM 875 C CA . ALA A 1 112 ? 18.181 -3.802 -5.956 1.00 88.62 112 ALA A CA 1
ATOM 876 C C . ALA A 1 112 ? 16.933 -3.535 -5.098 1.00 88.62 112 ALA A C 1
ATOM 878 O O . ALA A 1 112 ? 15.848 -4.011 -5.424 1.00 88.62 112 ALA A O 1
ATOM 879 N N . ILE A 1 113 ? 17.048 -2.696 -4.060 1.00 89.62 113 ILE A N 1
ATOM 880 C CA . ILE A 1 113 ? 15.901 -2.336 -3.215 1.00 89.62 113 ILE A CA 1
ATOM 881 C C . ILE A 1 113 ? 14.857 -1.546 -4.017 1.00 89.62 113 ILE A C 1
ATOM 883 O O . ILE A 1 113 ? 13.666 -1.828 -3.908 1.00 89.62 113 ILE A O 1
ATOM 887 N N . ARG A 1 114 ? 15.278 -0.604 -4.875 1.00 88.50 114 ARG A N 1
ATOM 888 C CA . ARG A 1 114 ? 14.357 0.147 -5.753 1.00 88.50 114 ARG A CA 1
ATOM 889 C C . ARG A 1 114 ? 13.574 -0.780 -6.684 1.00 88.50 114 ARG A C 1
ATOM 891 O O . ARG A 1 114 ? 12.358 -0.638 -6.797 1.00 88.50 114 ARG A O 1
ATOM 898 N N . LYS A 1 115 ? 14.258 -1.741 -7.315 1.00 90.94 115 LYS A N 1
ATOM 899 C CA . LYS A 1 115 ? 13.634 -2.770 -8.158 1.00 90.94 115 LYS A CA 1
ATOM 900 C C . LYS A 1 115 ? 12.627 -3.599 -7.365 1.00 90.94 115 LYS A C 1
ATOM 902 O O . LYS A 1 115 ? 11.510 -3.782 -7.839 1.00 90.94 115 LYS A O 1
ATOM 907 N N . CYS A 1 116 ? 12.981 -4.038 -6.155 1.00 91.75 116 CYS A N 1
ATOM 908 C CA . CYS A 1 116 ? 12.071 -4.779 -5.281 1.00 91.75 116 CYS A CA 1
ATOM 909 C C . CYS A 1 116 ? 10.803 -3.981 -4.956 1.00 91.75 116 CYS A C 1
ATOM 911 O O . CYS A 1 116 ? 9.712 -4.499 -5.171 1.00 91.75 116 CYS A O 1
ATOM 913 N N . ILE A 1 117 ? 10.934 -2.719 -4.526 1.00 91.25 117 ILE A N 1
ATOM 914 C CA . ILE A 1 117 ? 9.791 -1.848 -4.198 1.00 91.25 117 ILE A CA 1
ATOM 915 C C . ILE A 1 117 ? 8.857 -1.696 -5.403 1.00 91.25 117 ILE A C 1
ATOM 917 O O . ILE A 1 117 ? 7.653 -1.911 -5.286 1.00 91.25 117 ILE A O 1
ATOM 921 N N . LEU A 1 118 ? 9.402 -1.350 -6.573 1.00 92.12 118 LEU A N 1
ATOM 922 C CA . LEU A 1 118 ? 8.598 -1.128 -7.778 1.00 92.12 118 LEU A CA 1
ATOM 923 C C . LEU A 1 118 ? 7.942 -2.419 -8.279 1.00 92.12 118 LEU A C 1
ATOM 925 O O . LEU A 1 118 ? 6.780 -2.404 -8.680 1.00 92.12 118 LEU A O 1
ATOM 929 N N . ARG A 1 119 ? 8.654 -3.547 -8.218 1.00 94.44 119 ARG A N 1
ATOM 930 C CA . ARG A 1 119 ? 8.108 -4.855 -8.588 1.00 94.44 119 ARG A CA 1
ATOM 931 C C . ARG A 1 119 ? 6.973 -5.271 -7.660 1.00 94.44 119 ARG A C 1
ATOM 933 O O . ARG A 1 119 ? 5.952 -5.756 -8.133 1.00 94.44 119 ARG A O 1
ATOM 940 N N . ASP A 1 120 ? 7.140 -5.101 -6.355 1.00 94.94 120 ASP A N 1
ATOM 941 C CA . ASP A 1 120 ? 6.122 -5.485 -5.380 1.00 94.94 120 ASP A CA 1
ATOM 942 C C . ASP A 1 120 ? 4.893 -4.566 -5.481 1.00 94.94 120 ASP A C 1
ATOM 944 O O . ASP A 1 120 ? 3.766 -5.056 -5.429 1.00 94.94 120 ASP A O 1
ATOM 948 N N . ALA A 1 121 ? 5.079 -3.277 -5.789 1.00 94.06 121 ALA A N 1
ATOM 949 C CA . ALA A 1 121 ? 3.976 -2.388 -6.158 1.00 94.06 121 ALA A CA 1
ATOM 950 C C . ALA A 1 121 ? 3.224 -2.883 -7.412 1.00 94.06 121 ALA A C 1
ATOM 952 O O . ALA A 1 121 ? 1.994 -2.937 -7.409 1.00 94.06 121 ALA A O 1
ATOM 953 N N . LEU A 1 122 ? 3.937 -3.316 -8.461 1.00 95.19 122 LEU A N 1
ATOM 954 C CA . LEU A 1 122 ? 3.315 -3.924 -9.644 1.00 95.19 122 LEU A CA 1
ATOM 955 C C . LEU A 1 122 ? 2.588 -5.233 -9.315 1.00 95.19 122 LEU A C 1
ATOM 957 O O . LEU A 1 122 ? 1.516 -5.478 -9.855 1.00 95.19 122 LEU A O 1
ATOM 961 N N . ARG A 1 123 ? 3.101 -6.064 -8.405 1.00 96.44 123 ARG A N 1
ATOM 962 C CA . ARG A 1 123 ? 2.394 -7.278 -7.964 1.00 96.44 123 ARG A CA 1
ATOM 963 C C . ARG A 1 123 ? 1.093 -6.951 -7.234 1.00 96.44 123 ARG A C 1
ATOM 965 O O . ARG A 1 123 ? 0.082 -7.595 -7.497 1.00 96.44 123 ARG A O 1
ATOM 972 N N . GLY A 1 124 ? 1.092 -5.925 -6.382 1.00 96.06 124 GLY A N 1
ATOM 973 C CA . GLY A 1 124 ? -0.135 -5.410 -5.772 1.00 96.06 124 GLY A CA 1
ATOM 974 C C . GLY A 1 124 ? -1.136 -4.921 -6.823 1.00 96.06 124 GLY A C 1
ATOM 975 O O . GLY A 1 124 ? -2.320 -5.236 -6.749 1.00 96.06 124 GLY A O 1
ATOM 976 N N . LEU A 1 125 ? -0.664 -4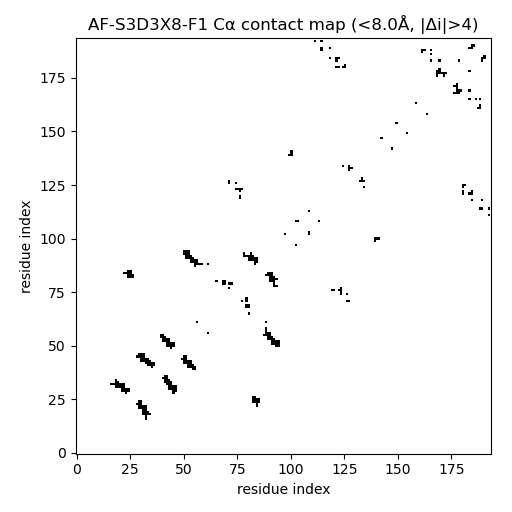.225 -7.860 1.00 95.94 125 LEU A N 1
ATOM 977 C CA . LEU A 1 125 ? -1.513 -3.786 -8.970 1.00 95.94 125 LEU A CA 1
ATOM 978 C C . LEU A 1 125 ? -2.056 -4.936 -9.814 1.00 95.94 125 LEU A C 1
ATOM 980 O O . LEU A 1 125 ? -3.217 -4.897 -10.213 1.00 95.94 125 LEU A O 1
ATOM 984 N N . ALA A 1 126 ? -1.251 -5.968 -10.059 1.00 96.00 126 ALA A N 1
ATOM 985 C CA . ALA A 1 126 ? -1.695 -7.165 -10.759 1.00 96.00 126 ALA A CA 1
ATOM 986 C C . ALA A 1 126 ? -2.837 -7.850 -9.997 1.00 96.00 126 ALA A C 1
ATOM 988 O O . ALA A 1 126 ? -3.814 -8.268 -10.615 1.00 96.00 126 ALA A O 1
ATOM 989 N N . GLU A 1 127 ? -2.752 -7.899 -8.664 1.00 96.75 127 GLU A N 1
ATOM 990 C CA . GLU A 1 127 ? -3.808 -8.446 -7.808 1.00 96.75 127 GLU A CA 1
ATOM 991 C C . GLU A 1 127 ? -5.095 -7.610 -7.847 1.00 96.75 127 GLU A C 1
ATOM 993 O O . GLU A 1 127 ? -6.195 -8.158 -7.876 1.00 96.75 127 GLU A O 1
ATOM 998 N N . LEU A 1 128 ? -4.986 -6.279 -7.887 1.00 96.31 128 LEU A N 1
ATOM 999 C CA . LEU A 1 128 ? -6.155 -5.416 -8.076 1.00 96.31 128 LEU A CA 1
ATOM 1000 C C . LEU A 1 128 ? -6.803 -5.673 -9.444 1.00 96.31 128 LEU A C 1
ATOM 1002 O O . LEU A 1 128 ? -8.011 -5.904 -9.534 1.00 96.31 128 LEU A O 1
ATOM 1006 N N . HIS A 1 129 ? -5.998 -5.699 -10.506 1.00 95.31 129 HIS A N 1
ATOM 1007 C CA . HIS A 1 129 ? -6.482 -5.873 -11.873 1.00 95.31 129 HIS A CA 1
ATOM 1008 C C . HIS A 1 129 ? -7.093 -7.259 -12.115 1.00 95.31 129 HIS A C 1
ATOM 1010 O O . HIS A 1 129 ? -8.099 -7.353 -12.817 1.00 95.31 129 HIS A O 1
ATOM 1016 N N . SER A 1 130 ? -6.557 -8.324 -11.505 1.00 95.19 130 SER A N 1
ATOM 1017 C CA . SER A 1 130 ? -7.108 -9.686 -11.624 1.00 95.19 130 SER A CA 1
ATOM 1018 C C . SER A 1 130 ? -8.540 -9.797 -11.083 1.00 95.19 130 SER A C 1
ATOM 1020 O O . SER A 1 130 ? -9.298 -10.672 -11.498 1.00 95.19 130 SER A O 1
ATOM 1022 N N . ARG A 1 131 ? -8.932 -8.869 -10.203 1.00 94.81 131 ARG A N 1
ATOM 1023 C CA . ARG A 1 131 ? -10.270 -8.752 -9.602 1.00 94.81 131 ARG A CA 1
ATOM 1024 C C . ARG A 1 131 ? -11.114 -7.637 -10.219 1.00 94.81 131 ARG A C 1
ATOM 1026 O O . ARG A 1 131 ? -12.190 -7.339 -9.708 1.00 94.81 131 ARG A O 1
ATOM 1033 N N . GLY A 1 132 ? -10.636 -7.008 -11.294 1.00 94.25 132 GLY A N 1
ATOM 1034 C CA . GLY A 1 132 ? -11.326 -5.900 -11.956 1.00 94.25 132 GLY A CA 1
ATOM 1035 C C . GLY A 1 132 ? -11.338 -4.598 -11.148 1.00 94.25 132 GLY A C 1
ATOM 1036 O O . GLY A 1 132 ? -12.228 -3.772 -11.340 1.00 94.25 132 GLY A O 1
ATOM 1037 N N . ILE A 1 133 ? -10.379 -4.408 -10.237 1.00 94.00 133 ILE A N 1
ATOM 1038 C CA . ILE A 1 133 ? -10.259 -3.210 -9.400 1.00 94.00 133 ILE A CA 1
ATOM 1039 C C . ILE A 1 133 ? -9.202 -2.277 -9.994 1.00 94.00 133 ILE A C 1
ATOM 1041 O O . ILE A 1 133 ? -8.080 -2.694 -10.267 1.00 94.00 133 ILE A O 1
ATOM 1045 N N . VAL A 1 134 ? -9.538 -0.993 -10.133 1.00 91.69 134 VAL A N 1
ATOM 1046 C CA . VAL A 1 134 ? -8.618 0.057 -10.596 1.00 91.69 134 VAL A CA 1
ATOM 1047 C C . VAL A 1 134 ? -8.354 1.028 -9.444 1.00 91.69 134 VAL A C 1
ATOM 1049 O O . VAL A 1 134 ? -9.289 1.616 -8.913 1.00 91.69 134 VAL A O 1
ATOM 1052 N N . HIS A 1 135 ? -7.087 1.203 -9.048 1.00 88.62 135 HIS A N 1
ATOM 1053 C CA . HIS A 1 135 ? -6.720 2.027 -7.882 1.00 88.62 135 HIS A CA 1
ATOM 1054 C C . HIS A 1 135 ? -6.911 3.536 -8.117 1.00 88.62 135 HIS A C 1
ATOM 1056 O O . HIS A 1 135 ? -7.206 4.273 -7.183 1.00 88.62 135 HIS A O 1
ATOM 1062 N N . THR A 1 136 ? -6.756 4.009 -9.359 1.00 87.62 136 THR A N 1
ATOM 1063 C CA . THR A 1 136 ? -6.876 5.418 -9.815 1.00 87.62 136 THR A CA 1
ATOM 1064 C C . THR A 1 136 ? -5.892 6.439 -9.227 1.00 87.62 136 THR A C 1
ATOM 1066 O O . THR A 1 136 ? -5.602 7.418 -9.901 1.00 87.62 136 THR A O 1
ATOM 1069 N N . ASP A 1 137 ? -5.321 6.194 -8.045 1.00 84.75 137 ASP A N 1
ATOM 1070 C CA . ASP A 1 137 ? -4.417 7.134 -7.361 1.00 84.75 137 ASP A CA 1
ATOM 1071 C C . ASP A 1 137 ? -3.091 6.476 -6.934 1.00 84.75 137 ASP A C 1
ATOM 1073 O O . ASP A 1 137 ? -2.737 6.397 -5.759 1.00 84.75 137 ASP A O 1
ATOM 1077 N N . ILE A 1 138 ? -2.386 5.865 -7.890 1.00 83.25 138 ILE A N 1
ATOM 1078 C CA . ILE A 1 138 ? -1.086 5.226 -7.629 1.00 83.25 138 ILE A CA 1
ATOM 1079 C C . ILE A 1 138 ? -0.017 6.312 -7.667 1.00 83.25 138 ILE A C 1
ATOM 1081 O O . ILE A 1 138 ? 0.499 6.659 -8.728 1.00 83.25 138 ILE A O 1
ATOM 1085 N N . MET A 1 139 ? 0.312 6.857 -6.502 1.00 74.06 139 MET A N 1
ATOM 1086 C CA . MET A 1 139 ? 1.307 7.912 -6.377 1.00 74.06 139 MET A CA 1
ATOM 1087 C C . MET A 1 139 ? 2.074 7.765 -5.062 1.00 74.06 139 MET A C 1
ATOM 1089 O O . MET A 1 139 ? 1.487 7.639 -3.988 1.00 74.06 139 MET A O 1
ATOM 1093 N N . ALA A 1 140 ? 3.405 7.844 -5.118 1.00 64.88 140 ALA A N 1
ATOM 1094 C CA . ALA A 1 140 ? 4.171 8.250 -3.945 1.00 64.88 140 ALA A CA 1
ATOM 1095 C C . ALA A 1 140 ? 3.895 9.747 -3.796 1.00 64.88 140 ALA A C 1
ATOM 1097 O O . ALA A 1 140 ? 4.365 10.492 -4.643 1.00 64.88 140 ALA A O 1
ATOM 1098 N N . ARG A 1 141 ? 3.039 10.171 -2.852 1.00 61.31 141 ARG A N 1
ATOM 1099 C CA . ARG A 1 141 ? 2.595 11.575 -2.689 1.00 61.31 141 ARG A CA 1
ATOM 1100 C C . ARG A 1 141 ? 3.782 12.549 -2.805 1.00 61.31 141 ARG A C 1
ATOM 1102 O O . ARG A 1 141 ? 4.495 12.765 -1.836 1.00 61.31 141 ARG A O 1
ATOM 1109 N N . LEU A 1 142 ? 3.991 13.107 -3.995 1.00 50.03 142 LEU A N 1
ATOM 1110 C CA . LEU A 1 142 ? 5.132 13.934 -4.396 1.00 50.03 142 LEU A CA 1
ATOM 1111 C C . LEU A 1 142 ? 4.578 15.280 -4.865 1.00 50.03 142 LEU A C 1
ATOM 1113 O O . LEU A 1 142 ? 4.570 15.584 -6.052 1.00 50.03 142 LEU A O 1
ATOM 1117 N N . CYS A 1 143 ? 4.066 16.074 -3.932 1.00 46.22 143 CYS A N 1
ATOM 1118 C CA . CYS A 1 143 ? 3.829 17.492 -4.178 1.00 46.22 143 CYS A CA 1
ATOM 1119 C C . CYS A 1 143 ? 4.663 18.266 -3.160 1.00 46.22 143 CYS A C 1
ATOM 1121 O O . CYS A 1 143 ? 4.158 18.651 -2.109 1.00 46.22 143 CYS A O 1
ATOM 1123 N N . GLU A 1 144 ? 5.955 18.424 -3.440 1.00 52.47 144 GLU A N 1
ATOM 1124 C CA . GLU A 1 144 ? 6.784 19.428 -2.771 1.00 52.47 144 GLU A CA 1
ATOM 1125 C C . GLU A 1 144 ? 6.890 20.641 -3.691 1.00 52.47 144 GLU A C 1
ATOM 1127 O O . GLU A 1 144 ? 7.181 20.486 -4.878 1.00 52.47 144 GLU A O 1
ATOM 1132 N N . GLU A 1 145 ? 6.674 21.843 -3.152 1.00 54.06 145 GLU A N 1
ATOM 1133 C CA . GLU A 1 145 ? 6.871 23.098 -3.894 1.00 54.06 145 GLU A CA 1
ATOM 1134 C C . GLU A 1 145 ? 8.322 23.240 -4.402 1.00 54.06 145 GLU A C 1
ATOM 1136 O O . GLU A 1 145 ? 8.551 23.850 -5.445 1.00 54.06 145 GLU A O 1
ATOM 1141 N N . ASP A 1 146 ? 9.279 22.594 -3.724 1.00 57.09 146 ASP A N 1
ATOM 1142 C CA . ASP A 1 146 ? 10.718 22.687 -3.995 1.00 57.09 146 ASP A CA 1
ATOM 1143 C C . ASP A 1 146 ? 11.267 21.624 -4.972 1.00 57.09 146 ASP A C 1
ATOM 1145 O O . ASP A 1 146 ? 12.450 21.662 -5.318 1.00 57.09 146 ASP A O 1
ATOM 1149 N N . ASN A 1 147 ? 10.445 20.676 -5.443 1.00 63.00 147 ASN A N 1
ATOM 1150 C CA . ASN A 1 147 ? 10.872 19.647 -6.402 1.00 63.00 147 ASN A CA 1
ATOM 1151 C C . ASN A 1 147 ? 9.779 19.368 -7.450 1.00 63.00 147 ASN A C 1
ATOM 1153 O O . ASN A 1 147 ? 9.071 18.357 -7.363 1.00 63.00 147 ASN A O 1
ATOM 1157 N N . PRO A 1 148 ? 9.601 20.273 -8.431 1.00 67.38 148 PRO A N 1
ATOM 1158 C CA . PRO A 1 148 ? 8.550 20.138 -9.425 1.00 67.38 148 PRO A CA 1
ATOM 1159 C C . PRO A 1 148 ? 8.741 18.866 -10.266 1.00 67.38 148 PRO A C 1
ATOM 1161 O O . PRO A 1 148 ? 9.873 18.486 -10.577 1.00 67.38 148 PRO A O 1
ATOM 1164 N N . PRO A 1 149 ? 7.648 18.208 -10.693 1.00 69.44 149 PRO A N 1
ATOM 1165 C CA . PRO A 1 149 ? 7.742 17.024 -11.532 1.00 69.44 149 PRO A CA 1
ATOM 1166 C C . PRO A 1 149 ? 8.474 17.348 -12.840 1.00 69.44 149 PRO A C 1
ATOM 1168 O O . PRO A 1 149 ? 8.059 18.207 -13.618 1.00 69.44 149 PRO A O 1
ATOM 1171 N N . HIS A 1 150 ? 9.568 16.632 -13.094 1.00 72.75 150 HIS A N 1
ATOM 1172 C CA . HIS A 1 150 ? 10.318 16.737 -14.340 1.00 72.75 150 HIS A CA 1
ATOM 1173 C C . HIS A 1 150 ? 9.840 15.691 -15.347 1.00 72.75 150 HIS A C 1
ATOM 1175 O O . HIS A 1 150 ? 9.650 14.528 -14.971 1.00 72.75 150 HIS A O 1
ATOM 1181 N N . PRO A 1 151 ? 9.699 16.053 -16.635 1.00 77.88 151 PRO A N 1
ATOM 1182 C CA . PRO A 1 151 ? 9.303 15.096 -17.653 1.00 77.88 151 PRO A CA 1
ATOM 1183 C C . PRO A 1 151 ? 10.339 13.975 -17.736 1.00 77.88 151 PRO A C 1
ATOM 1185 O O . PRO A 1 151 ? 11.542 14.222 -17.639 1.00 77.88 151 PRO A O 1
ATOM 1188 N N . PHE A 1 152 ? 9.874 12.746 -17.958 1.00 79.81 152 PHE A N 1
ATOM 1189 C CA . PHE A 1 152 ? 10.728 11.555 -17.960 1.00 79.81 152 PHE A CA 1
ATOM 1190 C C . PHE A 1 152 ? 11.926 11.666 -18.923 1.00 79.81 152 PHE A C 1
ATOM 1192 O O . PHE A 1 152 ? 13.020 11.198 -18.622 1.00 79.81 152 PHE A O 1
ATOM 1199 N N . VAL A 1 153 ? 11.762 12.379 -20.044 1.00 77.75 153 VAL A N 1
ATOM 1200 C CA . VAL A 1 153 ? 12.836 12.643 -21.020 1.00 77.75 153 VAL A CA 1
ATOM 1201 C C . VAL A 1 153 ? 14.046 13.385 -20.429 1.00 77.75 153 VAL A C 1
ATOM 1203 O O . VAL A 1 153 ? 15.158 13.238 -20.929 1.00 77.75 153 VAL A O 1
ATOM 1206 N N . ALA A 1 154 ? 13.859 14.159 -19.357 1.00 81.38 154 ALA A N 1
ATOM 1207 C CA . ALA A 1 154 ? 14.926 14.917 -18.704 1.00 81.38 154 ALA A CA 1
ATOM 1208 C C . ALA A 1 154 ? 15.777 14.065 -17.742 1.00 81.38 154 ALA A C 1
ATOM 1210 O O . ALA A 1 154 ? 16.767 14.549 -17.197 1.00 81.38 154 ALA A O 1
ATOM 1211 N N . TRP A 1 155 ? 15.421 12.795 -17.517 1.00 80.75 155 TRP A N 1
ATOM 1212 C CA . TRP A 1 155 ? 16.089 11.922 -16.552 1.00 80.75 155 TRP A CA 1
ATOM 1213 C C . TRP A 1 155 ? 17.339 11.287 -17.191 1.00 80.75 155 TRP A C 1
ATOM 1215 O O . TRP A 1 155 ? 17.380 10.101 -17.498 1.00 80.75 155 TRP A O 1
ATOM 1225 N N . THR A 1 156 ? 18.384 12.076 -17.449 1.00 69.50 156 THR A N 1
ATOM 1226 C CA . THR A 1 156 ? 19.539 11.635 -18.259 1.00 69.50 156 THR A CA 1
ATOM 1227 C C . THR A 1 156 ? 20.558 10.77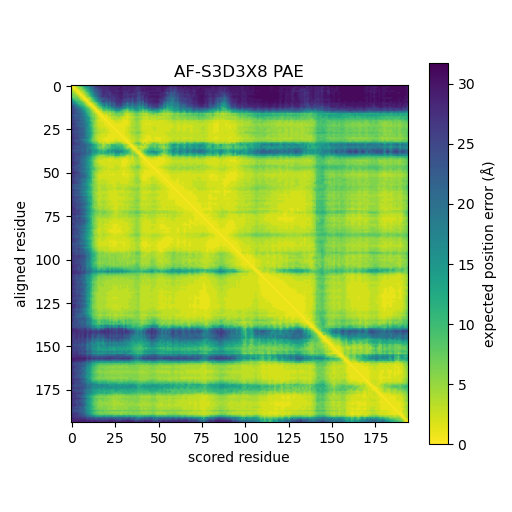4 -17.506 1.00 69.50 156 THR A C 1
ATOM 1229 O O . THR A 1 156 ? 21.182 9.910 -18.125 1.00 69.50 156 THR A O 1
ATOM 1232 N N . HIS A 1 157 ? 20.708 10.962 -16.189 1.00 66.19 157 HIS A N 1
ATOM 1233 C CA . HIS A 1 157 ? 21.787 10.359 -15.383 1.00 66.19 157 HIS A CA 1
ATOM 1234 C C . HIS A 1 157 ? 21.334 9.281 -14.382 1.00 66.19 157 HIS A C 1
ATOM 1236 O O . HIS A 1 157 ? 22.176 8.668 -13.733 1.00 66.19 157 HIS A O 1
ATOM 1242 N N . ALA A 1 158 ? 20.026 9.042 -14.241 1.00 63.91 158 ALA A N 1
ATOM 1243 C CA . ALA A 1 158 ? 19.468 8.231 -13.151 1.00 63.91 158 ALA A CA 1
ATOM 1244 C C . ALA A 1 158 ? 18.859 6.886 -13.589 1.00 63.91 158 ALA A C 1
ATOM 1246 O O . ALA A 1 158 ? 18.357 6.148 -12.744 1.00 63.91 158 ALA A O 1
ATOM 1247 N N . VAL A 1 159 ? 18.854 6.581 -14.891 1.00 75.19 159 VAL A N 1
ATOM 1248 C CA . VAL A 1 159 ? 18.053 5.482 -15.448 1.00 75.19 159 VAL A CA 1
ATOM 1249 C C . VAL A 1 159 ? 18.781 4.738 -16.566 1.00 75.19 159 VAL A C 1
ATOM 1251 O O . VAL A 1 159 ? 19.196 5.346 -17.561 1.00 75.19 159 VAL A O 1
ATOM 1254 N N . ASP A 1 160 ? 18.925 3.424 -16.387 1.00 86.31 160 ASP A N 1
ATOM 1255 C CA . ASP A 1 160 ? 19.487 2.499 -17.374 1.00 86.31 160 ASP A CA 1
ATOM 1256 C C . ASP A 1 160 ? 18.538 2.278 -18.572 1.00 86.31 160 ASP A C 1
ATOM 1258 O O . ASP A 1 160 ? 17.384 2.718 -18.561 1.00 86.31 160 ASP A O 1
ATOM 1262 N N . ALA A 1 161 ? 19.044 1.654 -19.641 1.00 88.62 161 ALA A N 1
ATOM 1263 C CA . ALA A 1 161 ? 18.296 1.475 -20.888 1.00 88.62 161 ALA A CA 1
ATOM 1264 C C . ALA A 1 161 ? 17.032 0.617 -20.704 1.00 88.62 161 ALA A C 1
ATOM 1266 O O . ALA A 1 161 ? 15.978 0.972 -21.232 1.00 88.62 161 ALA A O 1
ATOM 1267 N N . ASP A 1 162 ? 17.114 -0.445 -19.902 1.00 91.19 162 ASP A N 1
ATOM 1268 C CA . ASP A 1 162 ? 15.996 -1.350 -19.629 1.00 91.19 162 ASP A CA 1
ATOM 1269 C C . ASP A 1 162 ? 14.903 -0.653 -18.804 1.00 91.19 162 ASP A C 1
ATOM 1271 O O . ASP A 1 162 ? 13.712 -0.852 -19.053 1.00 91.19 162 ASP A O 1
ATOM 1275 N N . PHE A 1 163 ? 15.281 0.210 -17.855 1.00 91.06 163 PHE A N 1
ATOM 1276 C CA . PHE A 1 163 ? 14.319 1.020 -17.108 1.00 91.06 163 PHE A CA 1
ATOM 1277 C C . PHE A 1 163 ? 13.594 2.015 -18.015 1.00 91.06 163 PHE A C 1
ATOM 1279 O O . PHE A 1 163 ? 12.377 2.183 -17.928 1.00 91.06 163 PHE A O 1
ATOM 1286 N N . ARG A 1 164 ? 14.337 2.685 -18.905 1.00 90.62 164 ARG A N 1
ATOM 1287 C CA . ARG A 1 164 ? 13.740 3.616 -19.871 1.00 90.62 164 ARG A CA 1
ATOM 1288 C C . ARG A 1 164 ? 12.760 2.910 -20.790 1.00 90.62 164 ARG A C 1
ATOM 1290 O O . ARG A 1 164 ? 11.699 3.471 -21.060 1.00 90.62 164 ARG A O 1
ATOM 1297 N N . ASP A 1 165 ? 13.094 1.707 -21.240 1.00 92.38 165 ASP A N 1
ATOM 1298 C CA . ASP A 1 165 ? 12.233 0.921 -22.117 1.00 92.38 165 ASP A CA 1
ATOM 1299 C C . ASP A 1 165 ? 10.917 0.535 -21.421 1.00 92.38 165 ASP A C 1
ATOM 1301 O O . ASP A 1 165 ? 9.838 0.826 -21.947 1.00 92.38 165 ASP A O 1
ATOM 1305 N N . VAL A 1 166 ? 10.973 -0.013 -20.199 1.00 93.44 166 VAL A N 1
ATOM 1306 C CA . VAL A 1 166 ? 9.752 -0.421 -19.482 1.00 93.44 166 VAL A CA 1
ATOM 1307 C C . VAL A 1 166 ? 8.854 0.764 -19.131 1.00 93.44 166 VAL A C 1
ATOM 1309 O O . VAL A 1 166 ? 7.650 0.698 -19.371 1.00 93.44 166 VAL A O 1
ATOM 1312 N N . VAL A 1 167 ? 9.416 1.877 -18.644 1.00 91.31 167 VAL A N 1
ATOM 1313 C CA . VAL A 1 167 ? 8.620 3.070 -18.314 1.00 91.31 167 VAL A CA 1
ATOM 1314 C C . VAL A 1 167 ? 7.975 3.633 -19.574 1.00 91.31 167 VAL A C 1
ATOM 1316 O O . VAL A 1 167 ? 6.775 3.887 -19.573 1.00 91.31 167 VAL A O 1
ATOM 1319 N N . SER A 1 168 ? 8.724 3.737 -20.676 1.00 90.50 168 SER A N 1
ATOM 1320 C CA . SER A 1 168 ? 8.181 4.237 -21.944 1.00 90.50 168 SER A CA 1
ATOM 1321 C C . SER A 1 168 ? 7.010 3.393 -22.444 1.00 90.50 168 SER A C 1
ATOM 1323 O O . SER A 1 168 ? 6.051 3.943 -22.979 1.00 90.50 168 SER A O 1
ATOM 1325 N N . LYS A 1 169 ? 7.059 2.067 -22.261 1.00 92.75 169 LYS A N 1
ATOM 1326 C CA . LYS A 1 169 ? 5.962 1.146 -22.595 1.00 92.75 169 LYS A CA 1
ATOM 1327 C C . LYS A 1 169 ? 4.753 1.301 -21.666 1.00 92.75 169 LYS A C 1
ATOM 1329 O O . LYS A 1 169 ? 3.628 1.200 -22.147 1.00 92.75 169 LYS A O 1
ATOM 1334 N N . MET A 1 170 ? 4.970 1.566 -20.377 1.00 91.38 170 MET A N 1
ATOM 1335 C CA . MET A 1 170 ? 3.909 1.792 -19.381 1.00 91.38 170 MET A CA 1
ATOM 1336 C C . MET A 1 170 ? 3.254 3.179 -19.476 1.00 91.38 170 MET A C 1
ATOM 1338 O O . MET A 1 170 ? 2.164 3.383 -18.954 1.00 91.38 170 MET A O 1
ATOM 1342 N N . THR A 1 171 ? 3.907 4.157 -20.107 1.00 88.00 171 THR A N 1
ATOM 1343 C CA . THR A 1 171 ? 3.413 5.544 -20.187 1.00 88.00 171 THR A CA 1
ATOM 1344 C C . THR A 1 171 ? 2.990 5.950 -21.599 1.00 88.00 171 THR A C 1
ATOM 1346 O O . THR A 1 171 ? 3.004 7.136 -21.936 1.00 88.00 171 THR A O 1
ATOM 1349 N N . ARG A 1 172 ? 2.640 4.989 -22.463 1.00 87.88 172 ARG A N 1
ATOM 1350 C CA . ARG A 1 172 ? 2.062 5.293 -23.782 1.00 87.88 172 ARG A CA 1
ATOM 1351 C C . ARG A 1 172 ? 0.668 5.895 -23.614 1.00 87.88 172 ARG A C 1
ATOM 1353 O O . ARG A 1 172 ? -0.130 5.407 -22.824 1.00 87.88 172 ARG A O 1
ATOM 1360 N N . LEU A 1 173 ? 0.386 6.955 -24.377 1.00 82.81 173 LEU A N 1
ATOM 1361 C CA . LEU A 1 173 ? -0.861 7.722 -24.257 1.00 82.81 173 LEU A CA 1
ATOM 1362 C C . LEU A 1 173 ? -2.105 6.922 -24.672 1.00 82.81 173 LEU A C 1
ATOM 1364 O O . LEU A 1 173 ? -3.178 7.141 -24.118 1.00 82.81 173 LEU A O 1
ATOM 1368 N N . GLY A 1 174 ? -1.966 6.016 -25.645 1.00 82.00 174 GLY A N 1
ATOM 1369 C CA . GLY A 1 174 ? -3.041 5.106 -26.033 1.00 82.00 174 GLY A CA 1
ATOM 1370 C C . GLY A 1 174 ? -3.151 3.955 -25.029 1.00 82.00 174 GLY A C 1
ATOM 1371 O O . GLY A 1 174 ? -2.149 3.257 -24.839 1.00 82.00 174 GLY A O 1
ATOM 1372 N N . PRO A 1 175 ? -4.317 3.714 -24.400 1.00 80.38 175 PRO A N 1
ATOM 1373 C CA . PRO A 1 175 ? -4.466 2.646 -23.414 1.00 80.38 175 PRO A CA 1
ATOM 1374 C C . PRO A 1 175 ? -4.202 1.262 -24.022 1.00 80.38 175 PRO A C 1
ATOM 1376 O O . PRO A 1 175 ? -3.563 0.434 -23.386 1.00 80.38 175 PRO A O 1
ATOM 1379 N N . GLU A 1 176 ? -4.585 1.039 -25.280 1.00 87.50 176 GLU A N 1
ATOM 1380 C CA . GLU A 1 176 ? -4.274 -0.177 -26.048 1.00 87.50 176 GLU A CA 1
ATOM 1381 C C . GLU A 1 176 ? -2.796 -0.322 -26.445 1.00 87.50 176 GLU A C 1
ATOM 1383 O O . GLU A 1 176 ? -2.376 -1.376 -26.916 1.00 87.50 176 GLU A O 1
ATOM 1388 N N . GLN A 1 177 ? -2.001 0.734 -26.282 1.00 86.50 177 GLN A N 1
ATOM 1389 C CA . GLN A 1 177 ? -0.573 0.733 -26.600 1.00 86.50 177 GLN A CA 1
ATOM 1390 C C . GLN A 1 177 ? 0.286 0.579 -25.343 1.00 86.50 177 GLN A C 1
ATOM 1392 O O . GLN A 1 177 ? 1.463 0.223 -25.465 1.00 86.50 177 GLN A O 1
ATOM 1397 N N . CYS A 1 178 ? -0.284 0.876 -24.172 1.00 92.06 178 CYS A N 1
ATOM 1398 C CA . CYS A 1 178 ? 0.328 0.694 -22.868 1.00 92.06 178 CYS A CA 1
ATOM 1399 C C . CYS A 1 178 ? 0.397 -0.795 -22.521 1.00 92.06 178 CYS A C 1
ATOM 1401 O O . CYS A 1 178 ? -0.573 -1.528 -22.705 1.00 92.06 178 CYS A O 1
ATOM 1403 N N . ILE A 1 179 ? 1.545 -1.243 -22.017 1.00 94.56 179 ILE A N 1
ATOM 1404 C CA . ILE A 1 179 ? 1.669 -2.625 -21.551 1.00 94.56 179 ILE A CA 1
ATOM 1405 C C . ILE A 1 179 ? 0.847 -2.844 -20.280 1.00 94.56 179 ILE A C 1
ATOM 1407 O O . ILE A 1 179 ? 0.728 -1.973 -19.417 1.00 94.56 179 ILE A O 1
ATOM 1411 N N . THR A 1 180 ? 0.310 -4.046 -20.138 1.00 94.19 180 THR A N 1
ATOM 1412 C CA . THR A 1 180 ? -0.346 -4.491 -18.913 1.00 94.19 180 THR A CA 1
ATOM 1413 C C . THR A 1 180 ? 0.659 -4.623 -17.768 1.00 94.19 180 THR A C 1
ATOM 1415 O O . THR A 1 180 ? 1.867 -4.767 -17.963 1.00 94.19 180 THR A O 1
ATOM 1418 N N . VAL A 1 181 ? 0.151 -4.648 -16.535 1.00 93.88 181 VAL A N 1
ATOM 1419 C CA . VAL A 1 181 ? 0.981 -4.899 -15.345 1.00 93.88 181 VAL A CA 1
ATOM 1420 C C . VAL A 1 181 ? 1.680 -6.265 -15.419 1.00 93.88 181 VAL A C 1
ATOM 1422 O O . VAL A 1 181 ? 2.827 -6.386 -14.998 1.00 93.88 181 VAL A O 1
ATOM 1425 N N . GLY A 1 182 ? 1.022 -7.280 -15.993 1.00 94.50 182 GLY A N 1
ATOM 1426 C CA . GLY A 1 182 ? 1.621 -8.599 -16.210 1.00 94.50 182 GLY A CA 1
ATOM 1427 C C . GLY A 1 182 ? 2.806 -8.547 -17.176 1.00 94.50 182 GLY A C 1
ATOM 1428 O O . GLY A 1 182 ? 3.878 -9.051 -16.862 1.00 94.50 182 GLY A O 1
ATOM 1429 N N . GLU A 1 183 ? 2.656 -7.862 -18.310 1.00 95.50 183 GLU A N 1
ATOM 1430 C CA . GLU A 1 183 ? 3.752 -7.660 -19.270 1.00 95.50 183 GLU A CA 1
ATOM 1431 C C . GLU A 1 183 ? 4.897 -6.827 -18.681 1.00 95.50 183 GLU A C 1
ATOM 1433 O O . GLU A 1 183 ? 6.064 -7.106 -18.954 1.00 95.50 183 GLU A O 1
ATOM 1438 N N . ALA A 1 184 ? 4.589 -5.833 -17.840 1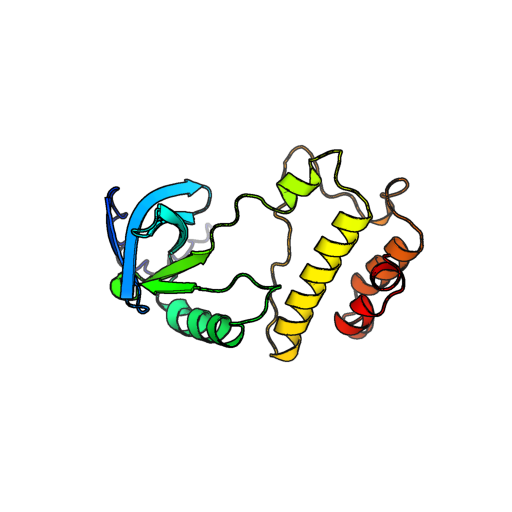.00 95.69 184 ALA A N 1
ATOM 1439 C CA . ALA A 1 184 ? 5.606 -5.066 -17.128 1.00 95.69 184 ALA A CA 1
ATOM 1440 C C . ALA A 1 184 ? 6.421 -5.959 -16.180 1.00 95.69 184 ALA A C 1
ATOM 1442 O O . ALA A 1 184 ? 7.646 -5.878 -16.178 1.00 95.69 184 ALA A O 1
ATOM 1443 N N . LEU A 1 185 ? 5.773 -6.848 -15.419 1.00 95.44 185 LEU A N 1
ATOM 1444 C CA . LEU A 1 185 ? 6.453 -7.790 -14.519 1.00 95.44 185 LEU A CA 1
ATOM 1445 C C . LEU A 1 185 ? 7.375 -8.775 -15.257 1.00 95.44 185 LEU A C 1
ATOM 1447 O O . LEU A 1 185 ? 8.388 -9.191 -14.695 1.00 95.44 185 LEU A O 1
ATOM 1451 N N . GLU A 1 186 ? 7.066 -9.104 -16.511 1.00 95.31 186 GLU A N 1
ATOM 1452 C CA . GLU A 1 186 ? 7.896 -9.964 -17.364 1.00 95.31 186 GLU A CA 1
ATOM 1453 C C . GLU A 1 186 ? 9.077 -9.232 -18.026 1.00 95.31 186 GLU A C 1
ATOM 1455 O O . GLU A 1 186 ? 9.935 -9.861 -18.650 1.00 95.31 186 GLU A O 1
ATOM 1460 N N . HIS A 1 187 ? 9.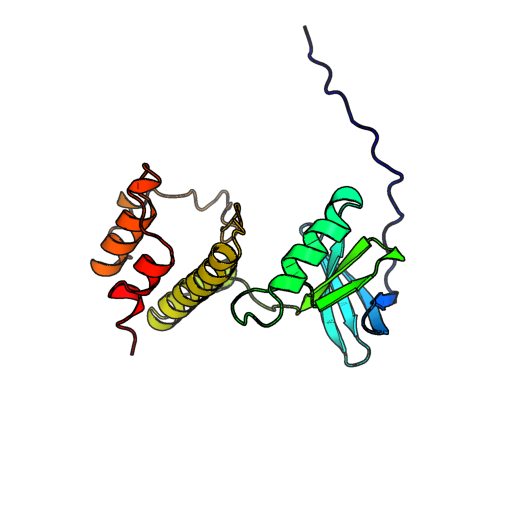169 -7.909 -17.882 1.00 95.44 187 HIS A N 1
ATOM 1461 C CA . HIS A 1 187 ? 10.252 -7.119 -18.457 1.00 95.44 187 HIS A CA 1
ATOM 1462 C C . HIS A 1 187 ? 11.617 -7.455 -17.828 1.00 95.44 187 HIS A C 1
ATOM 1464 O O . HIS A 1 187 ? 11.724 -7.657 -16.616 1.00 95.44 187 HIS A O 1
ATOM 1470 N N . SER A 1 188 ? 12.695 -7.428 -18.624 1.00 93.12 188 SER A N 1
ATOM 1471 C CA . SER A 1 188 ? 14.069 -7.737 -18.176 1.00 93.12 188 SER A CA 1
ATOM 1472 C C . SER A 1 188 ? 14.484 -6.936 -16.943 1.00 93.12 188 SER A C 1
ATOM 1474 O O . SER A 1 188 ? 15.095 -7.480 -16.024 1.00 93.12 188 SER A O 1
ATOM 1476 N N . TRP A 1 189 ? 14.084 -5.664 -16.882 1.00 92.81 189 TRP A N 1
ATOM 1477 C CA . TRP A 1 189 ? 14.364 -4.792 -15.743 1.00 92.81 189 TRP A CA 1
ATOM 1478 C C . TRP A 1 189 ? 13.858 -5.358 -14.405 1.00 92.81 189 TRP A C 1
ATOM 1480 O O . TRP A 1 189 ? 14.558 -5.237 -13.395 1.00 92.81 189 TRP A O 1
ATOM 1490 N N . PHE A 1 190 ? 12.690 -6.013 -14.419 1.00 91.81 190 PHE A N 1
ATOM 1491 C CA . PHE A 1 190 ? 12.043 -6.634 -13.261 1.00 91.81 190 PHE A CA 1
ATOM 1492 C C . PHE A 1 190 ? 12.351 -8.128 -13.090 1.00 91.81 190 PHE A C 1
ATOM 1494 O O . PHE A 1 190 ? 12.154 -8.636 -11.989 1.00 91.81 190 PHE A O 1
A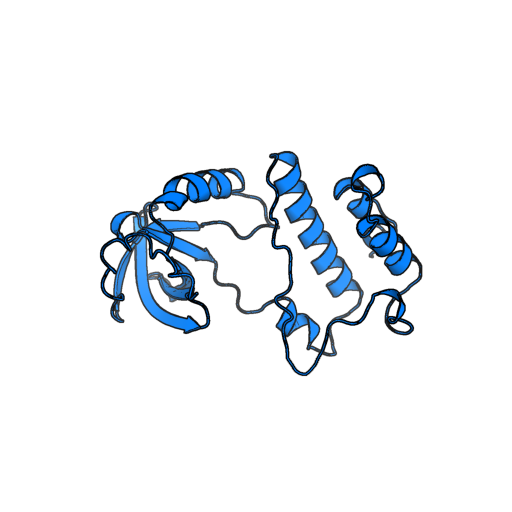TOM 1501 N N . ARG A 1 191 ? 12.833 -8.829 -14.128 1.00 86.38 191 ARG A N 1
ATOM 1502 C CA . ARG A 1 191 ? 13.231 -10.251 -14.061 1.00 86.38 191 ARG A CA 1
ATOM 1503 C C . ARG A 1 191 ? 14.696 -10.467 -13.683 1.00 86.38 191 ARG A C 1
ATOM 1505 O O . ARG A 1 191 ? 14.994 -11.394 -12.940 1.00 86.38 191 ARG A O 1
ATOM 1512 N N . ASN A 1 192 ? 15.595 -9.615 -14.168 1.00 71.38 192 ASN A N 1
ATOM 1513 C CA . ASN A 1 192 ? 17.041 -9.749 -13.984 1.00 71.38 192 ASN A CA 1
ATOM 1514 C C . ASN A 1 192 ? 17.490 -8.961 -12.744 1.00 71.38 192 ASN A C 1
ATOM 1516 O O . ASN A 1 192 ? 18.117 -7.900 -12.844 1.00 71.38 192 ASN A O 1
ATOM 1520 N N . PHE A 1 193 ? 17.089 -9.434 -11.568 1.00 65.44 193 PHE A N 1
ATOM 1521 C CA . PHE A 1 193 ? 17.557 -8.924 -10.281 1.00 65.44 193 PHE A CA 1
ATOM 1522 C C . PHE A 1 193 ? 17.969 -10.140 -9.427 1.00 65.44 193 PHE A C 1
ATOM 1524 O O . PHE A 1 193 ? 17.160 -10.757 -8.745 1.00 65.44 193 PHE A O 1
ATOM 1531 N N . GLU A 1 194 ? 19.238 -10.522 -9.526 1.00 51.59 194 GLU A N 1
ATOM 1532 C CA . GLU A 1 194 ? 19.943 -11.284 -8.487 1.00 51.59 194 GLU A CA 1
ATOM 1533 C C . GLU A 1 194 ? 21.103 -10.421 -7.992 1.00 51.59 194 GLU A C 1
ATOM 1535 O O . GLU A 1 194 ? 21.756 -9.778 -8.851 1.00 51.59 194 GLU A O 1
#

Foldseek 3Di:
DDDDDDDDDDDPPPDDDDFQDWAAFPVRWIWGFHADDPPQWGWIATPVGFIKIKHADDPVCLVVLLVLQVVVPPLPLDWGFPTARVVRRMTITHDDPDAPVRLVPDPPCDLLNVLVNVLSNLVVVVSCVVVPHDPVDPDSPDDDPPDDDDDPVPPDPPDDPQRVVLVCLQPDPDPVSRDHSVVSCVGCSNVPRD

Radius of gyration: 20.6 Å; Cα contacts (8 Å, |Δi|>4): 202; chains: 1; bounding box: 48×49×52 Å

Nearest PDB structures (foldseek):
  3pj1-assembly1_A  TM=8.339E-01  e=5.403E-04  Homo sapiens
  6nyh-assembly2_B  TM=6.793E-01  e=3.045E-03  Homo sapiens
  3uqg-assembly2_B  TM=7.283E-01  e=2.454E-02  Gallus gallus
  5iqh-assembly3_C  TM=4.440E-01  e=2.510E-01  Staphylococcus aureus
  5iqi-assembly2_B  TM=4.679E-01  e=9.890E-01  Staphylococcus aureus

Solvent-accessible surface area (backbone atoms only — not comparable to full-atom values): 12093 Å² total; per-residue (Å²): 136,84,85,80,81,82,78,73,88,76,68,85,80,74,79,81,86,54,77,65,42,78,45,61,30,75,83,67,52,53,31,34,35,62,48,81,48,81,92,73,34,26,39,28,25,36,93,88,64,53,60,27,36,34,37,76,48,57,82,90,46,40,70,60,55,50,53,57,34,57,70,53,63,87,45,92,52,53,95,47,70,73,37,40,26,71,96,77,36,31,37,31,25,80,60,71,96,72,50,70,57,65,53,67,71,44,92,78,66,45,70,69,58,53,48,50,54,55,48,41,49,41,52,27,47,40,58,34,47,78,71,77,44,78,85,92,71,92,65,69,87,76,83,48,97,90,58,71,92,71,64,76,88,73,56,76,89,83,59,57,72,56,53,52,51,54,50,55,37,59,65,38,89,48,73,93,66,25,56,51,55,66,59,52,55,67,31,64,61,64,61,72,75,132

Mean predicted aligned error: 8.59 Å

pLDDT: mean 83.96, std 16.73, range [30.64, 97.0]

InterPro domains:
  IPR000719 Protein kinase domain [SM00220] (22-190)
  IPR011009 Protein kinase-like domain superfamily [SSF56112] (51-193)